Protein AF-A0A8J4XYE0-F1 (afdb_monomer)

Foldseek 3Di:
DVVCLVVLCVVDDPPSVPDDPVNVVVVCVVVVDDDDPVVVVVVVVVVVVPPPDDDDDPPPPDDDDDLVNLVVVVVVLVVVLVVLCVPPPDNVVSVVVNVVSVVVCVVSVVVSVVNVVVPPDDPPVVPDDDDPDDDDDDDDDDDDDDDDDDDDDDDDDDDDDDDDDDDDDDDDDDDDDDDDDPDDDDDD

pLDDT: mean 75.0, std 22.57, range [34.31, 98.5]

Secondary structure (DSSP, 8-state):
-HHHHHHHHHH-STTTTT--HHHHHHHHHHS-SPPPHHHHHHHHHHHHHTTSS-S-----------HHHHHHHHHHHHHHHHHHHHH-S-HHHHHHHHHHHHHHTHHHHHHHHHHHHHHSPPPGGGGPPPP---PPPPPP-------------------------------PPP-PPP----------

Sequence (188 aa):
MKDIVDLAHTVGGEGFSDMTEEDVAELIDSHGAEPSVEEIIQMNEDDQAGDDADEDDDTETRPVFTIMKLRNLLREADNLTELFTDQDPIQERSIKFKRVVDEGLIPYKETLRSMEASACQKPITAFFKPSPASTPAKKHSTPATPPVTTPARQPVTPATPDNTTSSMSSVSPIPLCGFDDPDDTDSE

Radius of gyration: 38.46 Å; Cα contacts (8 Å, |Δi|>4): 42; chains: 1; bounding box: 63×68×120 Å

Organism: Chionoecetes opilio (NCBI:txid41210)

Nearest PDB structures (foldseek):
  7pan-assembly1_N  TM=5.138E-01  e=7.557E+00  Mycoplasmoides pneumoniae M129

Structure (mmCIF, N/CA/C/O backbone):
data_AF-A0A8J4XYE0-F1
#
_entry.id   AF-A0A8J4XYE0-F1
#
loop_
_atom_site.group_PDB
_atom_site.id
_atom_site.type_symbol
_atom_site.label_atom_id
_atom_site.label_alt_id
_atom_site.label_comp_id
_atom_site.label_asym_id
_atom_site.label_entity_id
_atom_site.label_seq_id
_atom_site.pdbx_PDB_ins_code
_atom_site.Cartn_x
_atom_site.Cartn_y
_atom_site.Cartn_z
_atom_site.occupancy
_atom_site.B_iso_or_equiv
_atom_site.auth_seq_id
_atom_site.auth_comp_id
_atom_site.auth_asym_id
_atom_site.auth_atom_id
_atom_site.pdbx_PDB_model_num
ATOM 1 N N . MET A 1 1 ? 27.105 -20.377 -29.243 1.00 85.31 1 MET A N 1
ATOM 2 C CA . MET A 1 1 ? 27.637 -19.054 -29.639 1.00 85.31 1 MET A CA 1
ATOM 3 C C . MET A 1 1 ? 27.102 -18.649 -31.000 1.00 85.31 1 MET A C 1
ATOM 5 O O . MET A 1 1 ? 26.548 -17.567 -31.088 1.00 85.31 1 MET A O 1
ATOM 9 N N . LYS A 1 2 ? 27.122 -19.542 -32.000 1.00 87.25 2 LYS A N 1
ATOM 10 C CA . LYS A 1 2 ? 26.476 -19.321 -33.303 1.00 87.25 2 LYS A CA 1
ATOM 11 C C . LYS A 1 2 ? 25.039 -18.775 -33.249 1.00 87.25 2 LYS A C 1
ATOM 13 O O . LYS A 1 2 ? 24.772 -17.772 -33.884 1.00 87.25 2 LYS A O 1
ATOM 18 N N . ASP A 1 3 ? 24.167 -19.337 -32.408 1.00 94.12 3 ASP A N 1
ATOM 19 C CA . ASP A 1 3 ? 22.784 -18.841 -32.266 1.00 94.12 3 ASP A CA 1
ATOM 20 C C . ASP A 1 3 ? 22.697 -17.381 -31.766 1.00 94.12 3 ASP A C 1
ATOM 22 O O . ASP A 1 3 ? 21.764 -16.662 -32.109 1.00 94.12 3 ASP A O 1
ATOM 26 N N . ILE A 1 4 ? 23.671 -16.935 -30.961 1.00 93.38 4 ILE A N 1
ATOM 27 C CA . ILE A 1 4 ? 23.752 -15.558 -30.440 1.00 93.38 4 ILE A CA 1
ATOM 28 C C . ILE A 1 4 ? 24.194 -14.611 -31.558 1.00 93.38 4 ILE A C 1
ATOM 30 O O . ILE A 1 4 ? 23.608 -13.547 -31.730 1.00 93.38 4 ILE A O 1
ATOM 34 N N . VAL A 1 5 ? 25.191 -15.025 -32.343 1.00 94.38 5 VAL A N 1
ATOM 35 C CA . VAL A 1 5 ? 25.689 -14.267 -33.499 1.00 94.38 5 VAL A CA 1
ATOM 36 C C . VAL A 1 5 ? 24.618 -14.168 -34.586 1.00 94.38 5 VAL A C 1
ATOM 38 O O . VAL A 1 5 ? 24.348 -13.082 -35.085 1.00 94.38 5 VAL A O 1
ATOM 41 N N . ASP A 1 6 ? 23.932 -15.269 -34.889 1.00 94.69 6 ASP A N 1
ATOM 42 C CA . ASP A 1 6 ? 22.847 -15.294 -35.872 1.00 94.69 6 ASP A CA 1
ATOM 43 C C . ASP A 1 6 ? 21.681 -14.384 -35.434 1.00 94.69 6 ASP A C 1
ATOM 45 O O . ASP A 1 6 ? 21.068 -13.698 -36.260 1.00 94.69 6 ASP A O 1
ATOM 49 N N . LEU A 1 7 ? 21.395 -14.319 -34.128 1.00 95.31 7 LEU A N 1
ATOM 50 C CA . LEU A 1 7 ? 20.416 -13.387 -33.574 1.00 95.31 7 LEU A CA 1
ATOM 51 C C . LEU A 1 7 ? 20.881 -11.928 -33.701 1.00 95.31 7 LEU A C 1
ATOM 53 O O . LEU A 1 7 ? 20.104 -11.095 -34.163 1.00 95.31 7 LEU A O 1
ATOM 57 N N . ALA A 1 8 ? 22.133 -11.624 -33.347 1.00 93.56 8 ALA A N 1
ATOM 58 C CA . ALA A 1 8 ? 22.720 -10.289 -33.493 1.00 93.56 8 ALA A CA 1
ATOM 59 C C . ALA A 1 8 ? 22.669 -9.806 -34.952 1.00 93.56 8 ALA A C 1
ATOM 61 O O . ALA A 1 8 ? 22.227 -8.692 -35.232 1.00 93.56 8 ALA A O 1
ATOM 62 N N . HIS A 1 9 ? 23.008 -10.683 -35.898 1.00 95.38 9 HIS A N 1
ATOM 63 C CA . HIS A 1 9 ? 22.950 -10.395 -37.334 1.00 95.38 9 HIS A CA 1
ATOM 64 C C . HIS A 1 9 ? 21.515 -10.183 -37.825 1.00 95.38 9 HIS A C 1
ATOM 66 O O . HIS A 1 9 ? 21.283 -9.377 -38.723 1.00 95.38 9 HIS A O 1
ATOM 72 N N . THR A 1 10 ? 20.545 -10.883 -37.229 1.00 95.00 10 THR A N 1
ATOM 73 C CA . THR A 1 10 ? 19.118 -10.724 -37.547 1.00 95.00 10 THR A CA 1
ATOM 74 C C . THR A 1 10 ? 18.564 -9.388 -37.054 1.00 95.00 10 THR A C 1
ATOM 76 O O . THR A 1 10 ? 17.762 -8.769 -37.752 1.00 95.00 10 THR A O 1
ATOM 79 N N . VAL A 1 11 ? 18.974 -8.942 -35.862 1.00 93.69 11 VAL A N 1
ATOM 80 C CA . VAL A 1 11 ? 18.616 -7.616 -35.328 1.00 93.69 11 VAL A CA 1
ATOM 81 C C . VAL A 1 11 ? 19.261 -6.514 -36.175 1.00 93.69 11 VAL A C 1
ATOM 83 O O . VAL A 1 11 ? 18.600 -5.528 -36.503 1.00 93.69 11 VAL A O 1
ATOM 86 N N . GLY A 1 12 ? 20.509 -6.727 -36.603 1.00 90.12 12 GLY A N 1
ATOM 87 C CA . GLY A 1 12 ? 21.262 -5.801 -37.444 1.00 90.12 12 GLY A CA 1
ATOM 88 C C . GLY A 1 12 ? 21.694 -4.527 -36.708 1.00 90.12 12 GLY A C 1
ATOM 89 O O . GLY A 1 12 ? 21.415 -4.335 -35.528 1.00 90.12 12 GLY A O 1
ATOM 90 N N . GLY A 1 13 ? 22.401 -3.647 -37.420 1.00 91.50 13 GLY A N 1
ATOM 91 C CA . GLY A 1 13 ? 23.007 -2.430 -36.861 1.00 91.50 13 GLY A CA 1
ATOM 92 C C . GLY A 1 13 ? 24.536 -2.493 -36.826 1.00 91.50 13 GLY A C 1
ATOM 93 O O . GLY A 1 13 ? 25.128 -3.564 -36.996 1.00 91.50 13 GLY A O 1
ATOM 94 N N . GLU A 1 14 ? 25.173 -1.333 -36.667 1.00 89.56 14 GLU A N 1
ATOM 95 C CA . GLU A 1 14 ? 26.630 -1.213 -36.518 1.00 89.56 14 GLU A CA 1
ATOM 96 C C . GLU A 1 14 ? 27.070 -1.865 -35.197 1.00 89.56 14 GLU A C 1
ATOM 98 O O . GLU A 1 14 ? 26.437 -1.645 -34.166 1.00 89.56 14 GLU A O 1
ATOM 103 N N . GLY A 1 15 ? 28.092 -2.724 -35.234 1.00 87.81 15 GLY A N 1
ATOM 104 C CA . GLY A 1 15 ? 28.570 -3.510 -34.090 1.00 87.81 15 GLY A CA 1
ATOM 105 C C . GLY A 1 15 ? 27.859 -4.856 -33.903 1.00 87.81 15 GLY A C 1
ATOM 106 O O . GLY A 1 15 ? 28.437 -5.779 -33.335 1.00 87.81 15 GLY A O 1
ATOM 107 N N . PHE A 1 16 ? 26.625 -5.007 -34.398 1.00 93.56 16 PHE A N 1
ATOM 108 C CA . PHE A 1 16 ? 25.900 -6.283 -34.361 1.00 93.56 16 PHE A CA 1
ATOM 109 C C . PHE A 1 16 ? 26.047 -7.078 -35.656 1.00 93.56 16 PHE A C 1
ATOM 111 O O . PHE A 1 16 ? 26.142 -8.296 -35.598 1.00 93.56 16 PHE A O 1
ATOM 118 N N . SER A 1 17 ? 26.080 -6.420 -36.82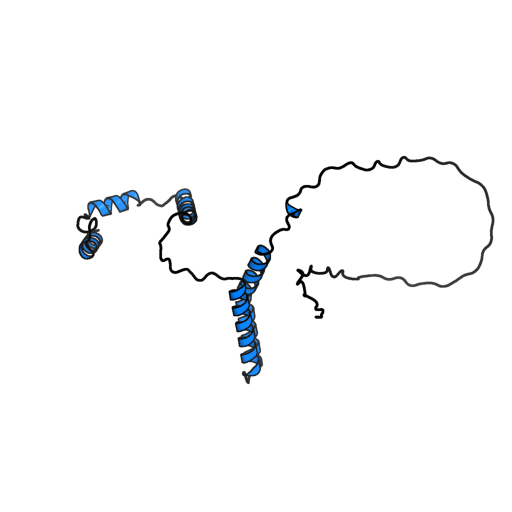1 1.00 93.12 17 SER A N 1
ATOM 119 C CA . SER A 1 17 ? 26.135 -7.095 -38.135 1.00 93.12 17 SER A CA 1
ATOM 120 C C . SER A 1 17 ? 27.509 -7.701 -38.452 1.00 93.12 17 SER A C 1
ATOM 122 O O . SER A 1 17 ? 27.632 -8.585 -39.296 1.00 93.12 17 SER A O 1
ATOM 124 N N . ASP A 1 18 ? 28.543 -7.185 -37.804 1.00 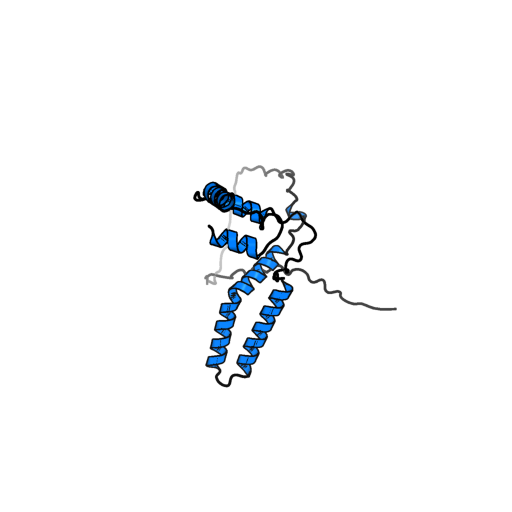93.31 18 ASP A N 1
ATOM 125 C CA . ASP A 1 18 ? 29.951 -7.555 -37.916 1.00 93.31 18 ASP A CA 1
ATOM 126 C C . ASP A 1 18 ? 30.431 -8.432 -36.751 1.00 93.31 18 ASP A C 1
ATOM 128 O O . ASP A 1 18 ? 31.559 -8.919 -36.787 1.00 93.31 18 ASP A O 1
ATOM 132 N N . MET A 1 19 ? 29.562 -8.694 -35.768 1.00 93.62 19 MET A N 1
ATOM 133 C CA . MET A 1 19 ? 29.878 -9.503 -34.593 1.00 93.62 19 MET A CA 1
ATOM 134 C C . MET A 1 19 ? 30.242 -10.939 -34.984 1.00 93.62 19 MET A C 1
ATOM 136 O O . MET A 1 19 ? 29.537 -11.581 -35.770 1.00 93.62 19 MET A O 1
ATOM 140 N N . THR A 1 20 ? 31.317 -11.470 -34.412 1.00 94.69 20 THR A N 1
ATOM 141 C CA . THR A 1 20 ? 31.805 -12.828 -34.661 1.00 94.69 20 THR A CA 1
ATOM 142 C C . THR A 1 20 ? 31.664 -13.724 -33.432 1.00 94.69 20 THR A C 1
ATOM 144 O O . THR A 1 20 ? 31.447 -13.276 -32.307 1.00 94.69 20 THR A O 1
ATOM 147 N N . GLU A 1 21 ? 31.781 -15.040 -33.638 1.00 93.75 21 GLU A N 1
ATOM 148 C CA . GLU A 1 21 ? 31.754 -16.006 -32.532 1.00 93.75 21 GLU A CA 1
ATOM 149 C C . GLU A 1 21 ? 32.961 -15.846 -31.588 1.00 93.75 21 GLU A C 1
ATOM 151 O O . GLU A 1 21 ? 32.860 -16.223 -30.422 1.00 93.75 21 GLU A O 1
ATOM 156 N N . GLU A 1 22 ? 34.072 -15.283 -32.077 1.00 93.31 22 GLU A N 1
ATOM 157 C CA . GLU A 1 22 ? 35.275 -14.997 -31.285 1.00 93.31 22 GLU A CA 1
ATOM 158 C C . GLU A 1 22 ? 35.034 -13.835 -30.315 1.00 93.31 22 GLU A C 1
ATOM 160 O O . GLU A 1 22 ? 35.358 -13.966 -29.139 1.00 93.31 22 GLU A O 1
ATOM 165 N N . ASP A 1 23 ? 34.345 -12.778 -30.757 1.00 92.44 23 ASP A N 1
ATOM 166 C CA . ASP A 1 23 ? 33.989 -11.634 -29.902 1.00 92.44 23 ASP A CA 1
ATOM 167 C C . ASP A 1 23 ? 33.095 -12.064 -28.725 1.00 92.44 23 ASP A C 1
ATOM 169 O O . ASP A 1 23 ? 33.276 -11.647 -27.581 1.00 92.44 23 ASP A O 1
ATOM 173 N N . VAL A 1 24 ? 32.131 -12.956 -28.991 1.00 91.94 24 VAL A N 1
ATOM 174 C CA . VAL A 1 24 ? 31.255 -13.522 -27.952 1.00 91.94 24 VAL A CA 1
ATOM 175 C C . VAL A 1 24 ? 32.050 -14.405 -26.986 1.00 91.94 24 VAL A C 1
ATOM 177 O O . VAL A 1 24 ? 31.787 -14.387 -25.784 1.00 91.94 24 VAL A O 1
ATOM 180 N N . ALA A 1 25 ? 33.009 -15.182 -27.494 1.00 91.06 25 ALA A N 1
ATOM 181 C CA . ALA A 1 25 ? 33.851 -16.041 -26.668 1.00 91.06 25 ALA A CA 1
ATOM 182 C C . ALA A 1 25 ? 34.771 -15.220 -25.752 1.00 91.06 25 ALA A C 1
ATOM 184 O O . ALA A 1 25 ? 34.837 -15.500 -24.559 1.00 91.06 25 ALA A O 1
ATOM 185 N N . GLU A 1 26 ? 35.412 -14.173 -26.276 1.00 91.00 26 GLU A N 1
ATOM 186 C CA . GLU A 1 26 ? 36.261 -13.264 -25.498 1.00 91.00 26 GLU A CA 1
ATOM 187 C C . GLU A 1 26 ? 35.469 -12.564 -24.382 1.00 91.00 26 GLU A C 1
ATOM 189 O O . GLU A 1 26 ? 35.935 -12.443 -23.244 1.00 91.00 26 GLU A O 1
ATOM 194 N N . LEU A 1 27 ? 34.232 -12.151 -24.670 1.00 89.88 27 LEU A N 1
ATOM 195 C CA . LEU A 1 27 ? 33.370 -11.516 -23.677 1.00 89.88 27 LEU A CA 1
ATOM 196 C C . LEU A 1 27 ? 32.979 -12.477 -22.543 1.00 89.88 27 LEU A C 1
ATOM 198 O O . LEU A 1 27 ? 32.987 -12.095 -21.372 1.00 89.88 27 LEU A O 1
ATOM 202 N N . ILE A 1 28 ? 32.664 -13.730 -22.878 1.00 89.19 28 ILE A N 1
ATOM 203 C CA . ILE A 1 28 ? 32.335 -14.755 -21.881 1.00 89.19 28 ILE A CA 1
ATOM 204 C C . ILE A 1 28 ? 33.572 -15.124 -21.062 1.00 89.19 28 ILE A C 1
ATOM 206 O O . ILE A 1 28 ? 33.463 -15.259 -19.850 1.00 89.19 28 ILE A O 1
ATOM 210 N N . ASP A 1 29 ? 34.742 -15.255 -21.683 1.00 88.56 29 ASP A N 1
ATOM 211 C CA . ASP A 1 29 ? 35.968 -15.630 -20.975 1.00 88.56 29 ASP A CA 1
ATOM 212 C C . ASP A 1 29 ? 36.481 -14.504 -20.066 1.00 88.56 29 ASP A C 1
ATOM 214 O O . ASP A 1 29 ? 36.981 -14.775 -18.973 1.00 88.56 29 ASP A O 1
ATOM 218 N N . SER A 1 30 ? 36.310 -13.239 -20.463 1.0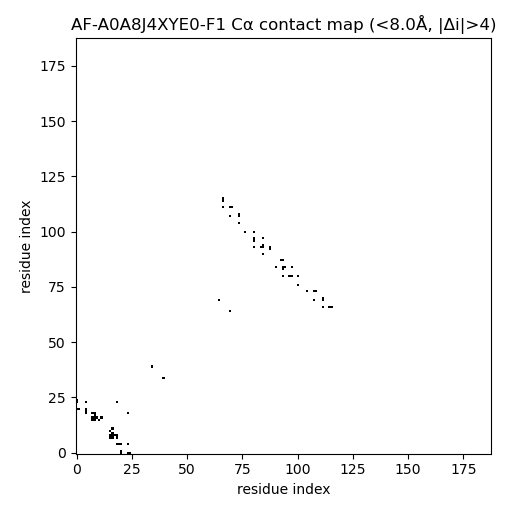0 84.56 30 SER A N 1
ATOM 219 C CA . SER A 1 30 ? 36.679 -12.086 -19.627 1.00 84.56 30 SER A CA 1
ATOM 220 C C . SER A 1 30 ? 35.818 -11.950 -18.366 1.00 84.56 30 SER A C 1
ATOM 222 O O . SER A 1 30 ? 36.325 -11.492 -17.345 1.00 84.56 30 SER A O 1
ATOM 224 N N . HIS A 1 31 ? 34.556 -12.392 -18.407 1.00 83.50 31 HIS A N 1
ATOM 225 C CA . HIS A 1 31 ? 33.595 -12.272 -17.298 1.00 83.50 31 HIS A CA 1
ATOM 226 C C . HIS A 1 31 ? 33.100 -13.628 -16.766 1.00 83.50 31 HIS A C 1
ATOM 228 O O . HIS A 1 31 ? 32.123 -13.697 -16.025 1.00 83.50 31 HIS A O 1
ATOM 234 N N . GLY A 1 32 ? 33.755 -14.725 -17.146 1.00 76.56 32 GLY A N 1
ATOM 235 C CA . GLY A 1 32 ? 33.349 -16.087 -16.791 1.00 76.56 32 GLY A CA 1
ATOM 236 C C . GLY A 1 32 ? 33.773 -16.518 -15.386 1.00 76.56 32 GLY A C 1
ATOM 237 O O . GLY A 1 32 ? 33.413 -17.610 -14.942 1.00 76.56 32 GLY A O 1
ATOM 238 N N . ALA A 1 33 ? 34.556 -15.688 -14.692 1.00 82.38 33 ALA A N 1
ATOM 239 C CA . ALA A 1 33 ? 34.913 -15.895 -13.296 1.00 82.38 33 ALA A CA 1
ATOM 240 C C . ALA A 1 33 ? 33.733 -15.544 -12.375 1.00 82.38 33 ALA A C 1
ATOM 242 O O . ALA A 1 33 ? 32.972 -14.618 -12.644 1.00 82.38 33 ALA A O 1
ATOM 243 N N . GLU A 1 34 ? 33.589 -16.282 -11.272 1.00 80.25 34 GLU A N 1
ATOM 244 C CA . GLU A 1 34 ? 32.621 -15.927 -10.231 1.00 80.25 34 GLU A CA 1
ATOM 245 C C . GLU A 1 34 ? 33.025 -14.573 -9.622 1.00 80.25 34 GLU A C 1
ATOM 247 O O . GLU A 1 34 ? 34.186 -14.435 -9.216 1.00 80.25 34 GLU A O 1
ATOM 252 N N . PRO A 1 35 ? 32.116 -13.580 -9.573 1.00 82.44 35 PRO A N 1
ATOM 253 C CA . PRO A 1 35 ? 32.448 -12.272 -9.032 1.00 82.44 35 PRO A CA 1
ATOM 254 C C . PRO A 1 35 ? 32.824 -12.395 -7.555 1.00 82.44 35 PRO A C 1
ATOM 256 O O . PRO A 1 35 ? 32.214 -13.149 -6.789 1.00 82.44 35 PRO A O 1
ATOM 259 N N . SER A 1 36 ? 33.844 -11.645 -7.151 1.00 85.88 36 SER A N 1
ATOM 260 C CA . SER A 1 36 ? 34.259 -11.571 -5.750 1.00 85.88 36 SER A CA 1
ATOM 261 C C . SER A 1 36 ? 33.212 -10.852 -4.894 1.00 85.88 36 SER A C 1
ATOM 263 O O . SER A 1 36 ? 32.390 -10.081 -5.389 1.00 85.88 36 SER A O 1
ATOM 265 N N . VAL A 1 37 ? 33.239 -11.078 -3.577 1.00 86.38 37 VAL A N 1
ATOM 266 C CA . VAL A 1 37 ? 32.322 -10.401 -2.641 1.00 86.38 37 VAL A CA 1
ATOM 267 C C . VAL A 1 37 ? 32.501 -8.883 -2.713 1.00 86.38 37 VAL A C 1
ATOM 269 O O . VAL A 1 37 ? 31.526 -8.142 -2.633 1.00 86.38 37 VAL A O 1
ATOM 272 N N . GLU A 1 38 ? 33.733 -8.424 -2.906 1.00 85.56 38 GLU A N 1
ATOM 273 C CA . GLU A 1 38 ? 34.081 -7.019 -3.072 1.00 85.56 38 GLU A CA 1
ATOM 274 C C . GLU A 1 38 ? 33.503 -6.428 -4.367 1.00 85.56 38 GLU A C 1
ATOM 276 O O . GLU A 1 38 ? 32.925 -5.347 -4.317 1.00 85.56 38 GLU A O 1
ATOM 281 N N . GLU A 1 39 ? 33.568 -7.143 -5.495 1.00 83.81 39 GLU A N 1
ATOM 282 C CA . GLU A 1 39 ? 32.937 -6.716 -6.757 1.00 83.81 39 GLU A CA 1
ATOM 283 C C . GLU A 1 39 ? 31.411 -6.676 -6.650 1.00 83.81 39 GLU A C 1
ATOM 285 O O . GLU A 1 39 ? 30.788 -5.756 -7.166 1.00 83.81 39 GLU A O 1
ATOM 290 N N . ILE A 1 40 ? 30.796 -7.621 -5.932 1.00 84.00 40 ILE A N 1
ATOM 291 C CA . ILE A 1 40 ? 29.345 -7.610 -5.685 1.00 84.00 40 ILE A CA 1
ATOM 292 C C . ILE A 1 40 ? 28.946 -6.383 -4.856 1.00 84.00 40 ILE A C 1
ATOM 294 O O . ILE A 1 40 ? 27.913 -5.766 -5.118 1.00 84.00 40 ILE A O 1
ATOM 298 N N . ILE A 1 41 ? 29.735 -6.028 -3.840 1.00 86.81 41 ILE A N 1
ATOM 299 C CA . ILE A 1 41 ? 29.497 -4.821 -3.040 1.00 86.81 41 ILE A CA 1
ATOM 300 C C . ILE A 1 41 ? 29.671 -3.578 -3.916 1.00 86.81 41 ILE A C 1
ATOM 302 O O . ILE A 1 41 ? 28.803 -2.713 -3.899 1.00 86.81 41 ILE A O 1
ATOM 306 N N . GLN A 1 42 ? 30.723 -3.534 -4.732 1.00 83.25 42 GLN A N 1
ATOM 307 C CA . GLN A 1 42 ? 30.998 -2.411 -5.620 1.00 83.25 42 GLN A CA 1
ATOM 308 C C . GLN A 1 42 ? 29.902 -2.216 -6.680 1.00 83.25 42 GLN A C 1
ATOM 310 O O . GLN A 1 42 ? 29.444 -1.097 -6.857 1.00 83.25 42 GLN A O 1
ATOM 315 N N . MET A 1 43 ? 29.397 -3.286 -7.304 1.00 79.00 43 MET A N 1
ATOM 316 C CA . MET A 1 43 ? 28.262 -3.206 -8.238 1.00 79.00 43 MET A CA 1
ATOM 317 C C . MET A 1 43 ? 27.013 -2.611 -7.570 1.00 79.00 43 MET A C 1
ATOM 319 O O . MET A 1 43 ? 26.338 -1.777 -8.161 1.00 79.00 43 MET A O 1
ATOM 323 N N . ASN A 1 44 ? 26.735 -2.982 -6.313 1.00 78.12 44 ASN A N 1
ATOM 324 C CA . ASN A 1 44 ? 25.620 -2.399 -5.557 1.00 78.12 44 ASN A CA 1
ATOM 325 C C . ASN A 1 44 ? 25.845 -0.920 -5.206 1.00 78.12 44 ASN A C 1
ATOM 327 O O . ASN A 1 44 ? 24.875 -0.176 -5.078 1.00 78.12 44 ASN A O 1
ATOM 331 N N . GLU A 1 45 ? 27.094 -0.508 -4.991 1.00 79.12 45 GLU A N 1
ATOM 332 C CA . GLU A 1 45 ? 27.452 0.885 -4.720 1.00 79.12 45 GLU A CA 1
ATOM 333 C C . GLU A 1 45 ? 27.383 1.738 -5.995 1.00 79.12 45 GLU A C 1
ATOM 335 O O . GLU A 1 45 ? 26.859 2.849 -5.940 1.00 79.12 45 GLU A O 1
ATOM 340 N N . ASP A 1 46 ? 27.820 1.209 -7.140 1.00 67.25 46 ASP A N 1
ATOM 341 C CA . ASP A 1 46 ? 27.753 1.872 -8.448 1.00 67.25 46 ASP A CA 1
ATOM 342 C C . ASP A 1 46 ? 26.293 2.037 -8.924 1.00 67.25 46 ASP A C 1
ATOM 344 O O . ASP A 1 46 ? 25.915 3.122 -9.372 1.00 67.25 46 ASP A O 1
ATOM 348 N N . ASP A 1 47 ? 25.434 1.030 -8.709 1.00 65.12 47 ASP A N 1
ATOM 349 C CA . ASP A 1 47 ? 23.977 1.125 -8.922 1.00 65.12 47 ASP A CA 1
ATOM 350 C C . ASP A 1 47 ? 23.317 2.195 -8.025 1.00 65.12 47 ASP A C 1
ATOM 352 O O . ASP A 1 47 ? 22.262 2.738 -8.356 1.00 65.12 47 ASP A O 1
ATOM 356 N N . GLN A 1 48 ? 23.923 2.505 -6.874 1.00 60.78 48 GLN A N 1
ATOM 357 C CA . GLN A 1 48 ? 23.462 3.546 -5.950 1.00 60.78 48 GLN A CA 1
ATOM 358 C C . GLN A 1 48 ? 24.059 4.928 -6.239 1.00 60.78 48 GLN A C 1
ATOM 360 O O . GLN A 1 48 ? 23.468 5.934 -5.847 1.00 60.78 48 GLN A O 1
ATOM 365 N N . ALA A 1 49 ? 25.226 4.986 -6.882 1.00 59.25 49 ALA A N 1
ATOM 366 C CA . ALA A 1 49 ? 25.957 6.216 -7.175 1.00 59.25 49 ALA A CA 1
ATOM 367 C C . ALA A 1 49 ? 25.577 6.847 -8.528 1.00 59.25 49 ALA A C 1
ATOM 369 O O . ALA A 1 49 ? 25.893 8.013 -8.758 1.00 59.25 49 ALA A O 1
ATOM 370 N N . GLY A 1 50 ? 24.877 6.116 -9.400 1.00 51.12 50 GLY A N 1
ATOM 371 C CA . GLY A 1 50 ? 24.411 6.578 -10.715 1.00 51.12 50 GLY A CA 1
ATOM 372 C C . GLY A 1 50 ? 23.199 7.527 -10.728 1.00 51.12 50 GLY A C 1
ATOM 373 O O . GLY A 1 50 ? 22.607 7.702 -11.785 1.00 51.12 50 GLY A O 1
ATOM 374 N N . ASP A 1 51 ? 22.811 8.138 -9.603 1.00 52.44 51 ASP A N 1
ATOM 375 C CA . ASP A 1 51 ? 21.654 9.060 -9.521 1.00 52.44 51 ASP A CA 1
ATOM 376 C C . ASP A 1 51 ? 22.010 10.541 -9.788 1.00 52.44 51 ASP A C 1
ATOM 378 O O . ASP A 1 51 ? 21.181 11.417 -9.565 1.00 52.44 51 ASP A O 1
ATOM 382 N N . ASP A 1 52 ? 23.233 10.868 -10.235 1.00 54.94 52 ASP A N 1
ATOM 383 C CA . ASP A 1 52 ? 23.668 12.281 -10.337 1.00 54.94 52 ASP A CA 1
ATOM 384 C C . ASP A 1 52 ? 24.286 12.701 -11.684 1.00 54.94 52 ASP A C 1
ATOM 386 O O . ASP A 1 52 ? 24.992 13.707 -11.765 1.00 54.94 52 ASP A O 1
ATOM 390 N N . ALA A 1 53 ? 24.014 11.972 -12.769 1.00 59.22 53 ALA A N 1
ATOM 391 C CA . ALA A 1 53 ? 24.283 12.468 -14.120 1.00 59.22 53 ALA A CA 1
ATOM 392 C C . ALA A 1 53 ? 23.458 11.714 -15.170 1.00 59.22 53 ALA A C 1
ATOM 394 O O . ALA A 1 53 ? 23.875 10.661 -15.631 1.00 59.22 53 ALA A O 1
ATOM 395 N N . ASP A 1 54 ? 22.291 12.248 -15.526 1.00 45.41 54 ASP A N 1
ATOM 396 C CA . ASP A 1 54 ? 21.988 12.672 -16.900 1.00 45.41 54 ASP A CA 1
ATOM 397 C C . ASP A 1 54 ? 20.549 13.215 -16.974 1.00 45.41 54 ASP A C 1
ATOM 399 O O . ASP A 1 54 ? 19.575 12.589 -16.556 1.00 45.41 54 ASP A O 1
ATOM 403 N N . GLU A 1 55 ? 20.430 14.446 -17.476 1.00 54.97 55 GLU A N 1
ATOM 404 C CA . GLU A 1 55 ? 19.166 14.996 -17.957 1.00 54.97 55 GLU A CA 1
ATOM 405 C C . GLU A 1 55 ? 18.740 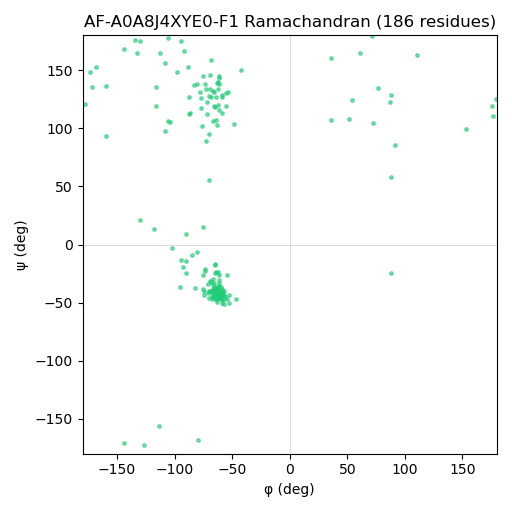14.198 -19.202 1.00 54.97 55 GLU A C 1
ATOM 407 O O . GLU A 1 55 ? 19.533 14.050 -20.130 1.00 54.97 55 GLU A O 1
ATOM 412 N N . ASP A 1 56 ? 17.471 13.779 -19.233 1.00 50.97 56 ASP A N 1
ATOM 413 C CA . ASP A 1 56 ? 16.778 13.103 -20.347 1.00 50.97 56 ASP A CA 1
ATOM 414 C C . ASP A 1 56 ? 16.886 11.564 -20.384 1.00 50.97 56 ASP A C 1
ATOM 416 O O . ASP A 1 56 ? 17.284 10.965 -21.380 1.00 50.97 56 ASP A O 1
ATOM 420 N N . ASP A 1 57 ? 16.436 10.905 -19.310 1.00 43.09 57 ASP A N 1
ATOM 421 C CA . ASP A 1 57 ? 15.832 9.576 -19.433 1.00 43.09 57 ASP A CA 1
ATOM 422 C C . ASP A 1 57 ? 14.369 9.665 -18.993 1.00 43.09 57 ASP A C 1
ATOM 424 O O . ASP A 1 57 ? 14.050 10.030 -17.854 1.00 43.09 57 ASP A O 1
ATOM 428 N N . ASP A 1 58 ? 13.476 9.343 -19.926 1.00 52.44 58 ASP A N 1
ATOM 429 C CA . ASP A 1 58 ? 12.033 9.172 -19.751 1.00 52.44 58 ASP A CA 1
ATOM 430 C C . ASP A 1 58 ? 11.802 7.882 -18.934 1.00 52.44 58 ASP A C 1
ATOM 432 O O . ASP A 1 58 ? 11.139 6.930 -19.350 1.00 52.44 58 ASP A O 1
ATOM 436 N N . THR A 1 59 ? 12.426 7.826 -17.753 1.00 52.56 59 THR A N 1
ATOM 437 C CA . THR A 1 59 ? 12.210 6.791 -16.758 1.00 52.56 59 THR A CA 1
ATOM 438 C C . THR A 1 59 ? 10.751 6.890 -16.360 1.00 52.56 59 THR A C 1
ATOM 440 O O . THR A 1 59 ? 10.299 7.898 -15.810 1.00 52.56 59 THR A O 1
ATOM 443 N N . GLU A 1 60 ? 9.978 5.842 -16.644 1.00 57.50 60 GLU A N 1
ATOM 444 C CA . GLU A 1 60 ? 8.657 5.673 -16.051 1.00 57.50 60 GLU A CA 1
ATOM 445 C C . GLU A 1 60 ? 8.802 5.894 -14.542 1.00 57.50 60 GLU A C 1
ATOM 447 O O . GLU A 1 60 ? 9.344 5.055 -13.816 1.00 57.50 60 GLU A O 1
ATOM 452 N N . THR A 1 61 ? 8.373 7.068 -14.074 1.00 65.50 61 THR A N 1
ATOM 453 C CA . THR A 1 61 ? 8.582 7.495 -12.696 1.00 65.50 61 THR A CA 1
ATOM 454 C C . THR A 1 61 ? 7.824 6.518 -11.821 1.00 65.50 61 THR A C 1
ATOM 456 O O . THR A 1 61 ? 6.591 6.554 -11.731 1.00 65.50 61 THR A O 1
ATOM 459 N N . ARG A 1 62 ? 8.556 5.591 -11.191 1.00 72.75 62 ARG A N 1
ATOM 460 C CA . ARG A 1 62 ? 7.948 4.604 -10.303 1.00 72.75 62 ARG A CA 1
ATOM 461 C C . ARG A 1 62 ? 7.116 5.361 -9.272 1.00 72.75 62 ARG A C 1
ATOM 463 O O . ARG A 1 62 ? 7.606 6.326 -8.680 1.00 72.75 62 ARG A O 1
ATOM 470 N N . PRO A 1 63 ? 5.853 4.971 -9.044 1.00 75.94 63 PRO A N 1
ATOM 471 C CA . PRO A 1 63 ? 4.982 5.727 -8.166 1.00 75.94 63 PRO A CA 1
ATOM 472 C C . PRO A 1 63 ? 5.533 5.707 -6.736 1.00 75.94 63 PRO A C 1
ATOM 474 O O . PRO A 1 63 ? 5.451 4.705 -6.032 1.00 75.94 63 PRO A O 1
ATOM 477 N N . VAL A 1 64 ? 6.068 6.847 -6.298 1.00 87.25 64 VAL A N 1
ATOM 478 C CA . VAL A 1 64 ? 6.565 7.037 -4.931 1.00 87.25 64 VAL A CA 1
ATOM 479 C C . VAL A 1 64 ? 5.397 7.327 -3.983 1.00 87.25 64 VAL A C 1
ATOM 481 O O . VAL A 1 64 ? 4.475 8.101 -4.305 1.00 87.25 64 VAL A O 1
ATOM 484 N N . PHE A 1 65 ? 5.435 6.716 -2.795 1.00 90.69 65 PHE A N 1
ATOM 485 C CA . PHE A 1 65 ? 4.525 7.042 -1.700 1.00 90.69 65 PHE A CA 1
ATOM 486 C C . PHE A 1 65 ? 4.824 8.440 -1.157 1.00 90.69 65 PHE A C 1
ATOM 488 O O . PHE A 1 65 ? 5.940 8.746 -0.755 1.00 90.69 65 PHE A O 1
ATOM 495 N N . THR A 1 66 ? 3.794 9.282 -1.091 1.00 95.19 66 THR A N 1
ATOM 496 C CA . THR A 1 66 ? 3.833 10.541 -0.339 1.00 95.19 66 THR A CA 1
ATOM 497 C C . THR A 1 66 ? 2.968 10.404 0.907 1.00 95.19 66 THR A C 1
ATOM 499 O O . THR A 1 66 ? 2.017 9.619 0.920 1.00 95.19 66 THR A O 1
ATOM 502 N N . ILE A 1 67 ? 3.244 11.206 1.939 1.00 95.44 67 ILE A N 1
ATOM 503 C CA . ILE A 1 67 ? 2.438 11.235 3.172 1.00 95.44 67 ILE A CA 1
ATOM 504 C C . ILE A 1 67 ? 0.948 11.439 2.837 1.00 95.44 67 ILE A C 1
ATOM 506 O O . ILE A 1 67 ? 0.085 10.748 3.373 1.00 95.44 67 ILE A O 1
ATOM 510 N N . MET A 1 68 ? 0.635 12.346 1.904 1.00 96.12 68 MET A N 1
ATOM 511 C CA . MET A 1 68 ? -0.744 12.600 1.472 1.00 96.12 68 MET A CA 1
ATOM 512 C C . MET A 1 68 ? -1.375 11.390 0.772 1.00 96.12 68 MET A C 1
ATOM 514 O O . MET A 1 68 ? -2.504 11.030 1.101 1.00 96.12 68 MET A O 1
ATOM 518 N N . LYS A 1 69 ? -0.653 10.734 -0.151 1.00 96.12 69 LYS A N 1
ATOM 519 C CA . LYS A 1 69 ? -1.140 9.516 -0.821 1.00 96.12 69 LYS A CA 1
ATOM 520 C C . LYS A 1 69 ? -1.440 8.418 0.198 1.00 96.12 69 LYS A C 1
ATOM 522 O O . LYS A 1 69 ? -2.493 7.798 0.133 1.00 96.12 69 LYS A O 1
ATOM 527 N N . LEU A 1 70 ? -0.550 8.220 1.166 1.00 96.75 70 LEU A N 1
ATOM 528 C CA . LEU A 1 70 ? -0.683 7.164 2.162 1.00 96.75 70 LEU A CA 1
ATOM 529 C C . LEU A 1 70 ? -1.849 7.424 3.129 1.00 96.75 70 LEU A C 1
ATOM 531 O O . LEU A 1 70 ? -2.622 6.513 3.411 1.00 96.75 70 LEU A O 1
ATOM 535 N N . ARG A 1 71 ? -2.058 8.679 3.554 1.00 97.88 71 ARG A N 1
ATOM 536 C CA . ARG A 1 71 ? -3.252 9.075 4.325 1.00 97.88 71 ARG A CA 1
ATOM 537 C C . ARG A 1 71 ? -4.547 8.850 3.547 1.00 97.88 71 ARG A C 1
ATOM 539 O O . ARG A 1 71 ? -5.514 8.353 4.117 1.00 97.88 71 ARG A O 1
ATOM 546 N N . ASN A 1 72 ? -4.567 9.194 2.259 1.00 97.81 72 ASN A N 1
ATOM 547 C CA . ASN A 1 72 ? -5.741 8.980 1.416 1.00 97.81 72 ASN A CA 1
ATOM 548 C C . ASN A 1 72 ? -6.066 7.488 1.267 1.00 97.81 72 ASN A C 1
ATOM 550 O O . ASN A 1 72 ? -7.216 7.114 1.465 1.00 97.81 72 ASN A O 1
ATOM 554 N N . LEU A 1 73 ? -5.061 6.647 1.004 1.00 97.62 73 LEU A N 1
ATOM 555 C CA . LEU A 1 73 ? -5.232 5.193 0.898 1.00 97.62 73 LEU A CA 1
ATOM 556 C C . LEU A 1 73 ? -5.757 4.574 2.200 1.00 97.62 73 LEU A C 1
ATOM 558 O O . LEU A 1 73 ? -6.670 3.754 2.165 1.00 97.62 73 LEU A O 1
ATOM 562 N N . LEU A 1 74 ? -5.219 4.987 3.353 1.00 98.19 74 LEU A N 1
ATOM 563 C CA . LEU A 1 74 ? -5.696 4.508 4.654 1.00 98.19 74 LEU A CA 1
ATOM 564 C C . LEU A 1 74 ? -7.154 4.918 4.906 1.00 98.19 74 LEU A C 1
ATOM 566 O O . LEU A 1 74 ? -7.954 4.083 5.313 1.00 98.19 74 LEU A O 1
ATOM 570 N N . ARG A 1 75 ? -7.522 6.162 4.576 1.00 98.44 75 ARG A N 1
ATOM 571 C CA . ARG A 1 75 ? -8.910 6.635 4.676 1.00 98.44 75 ARG A CA 1
ATOM 572 C C . ARG A 1 75 ? -9.856 5.859 3.756 1.00 98.44 75 ARG A C 1
ATOM 574 O O . ARG A 1 75 ? -10.976 5.551 4.146 1.00 98.44 75 ARG A O 1
ATOM 581 N N . GLU A 1 76 ? -9.439 5.558 2.529 1.00 98.50 76 GLU A N 1
ATOM 582 C CA . GLU A 1 76 ? -10.244 4.751 1.603 1.00 98.50 76 GLU A CA 1
ATOM 583 C C . GLU A 1 76 ? -10.460 3.331 2.125 1.00 98.50 76 GLU A C 1
ATOM 585 O O . GLU A 1 76 ? -11.561 2.795 2.004 1.00 98.50 76 GLU A O 1
ATOM 590 N N . ALA A 1 77 ? -9.442 2.741 2.750 1.00 98.12 77 ALA A N 1
ATOM 591 C CA . ALA A 1 77 ? -9.576 1.434 3.369 1.00 98.12 77 ALA A CA 1
ATOM 592 C C . ALA A 1 77 ? -10.528 1.461 4.577 1.00 98.12 77 ALA A C 1
ATOM 594 O O . ALA A 1 77 ? -11.358 0.560 4.706 1.00 98.12 77 ALA A O 1
ATOM 595 N N . ASP A 1 78 ? -10.485 2.510 5.405 1.00 98.19 78 ASP A N 1
ATOM 596 C CA . ASP A 1 78 ? -11.445 2.697 6.499 1.00 98.19 78 ASP A CA 1
ATOM 597 C C . ASP A 1 78 ? -12.881 2.764 5.955 1.00 98.19 78 ASP A C 1
ATOM 599 O O . ASP A 1 78 ? -13.727 1.963 6.364 1.00 98.19 78 ASP A O 1
ATOM 603 N N . ASN A 1 79 ? -13.126 3.611 4.947 1.00 98.25 79 ASN A N 1
ATOM 604 C CA . ASN A 1 79 ? -14.429 3.731 4.283 1.00 98.25 79 ASN A CA 1
ATOM 605 C C . ASN A 1 79 ? -14.908 2.391 3.695 1.00 98.25 79 ASN A C 1
ATOM 607 O O . ASN A 1 79 ? -16.088 2.053 3.776 1.00 98.25 79 ASN A O 1
ATOM 611 N N . LEU A 1 80 ? -13.999 1.612 3.098 1.00 97.88 80 LEU A N 1
ATOM 612 C CA . LEU A 1 80 ? -14.310 0.287 2.565 1.00 97.88 80 LEU A CA 1
ATOM 613 C C . LEU A 1 80 ? -14.749 -0.668 3.681 1.00 97.88 80 LEU A C 1
ATOM 615 O O . LEU A 1 80 ? -15.749 -1.370 3.534 1.00 97.88 80 LEU A O 1
ATOM 619 N N . THR A 1 81 ? -14.025 -0.711 4.801 1.00 98.00 81 THR A N 1
ATOM 620 C CA . THR A 1 81 ? -14.392 -1.593 5.920 1.00 98.00 81 THR A CA 1
ATOM 621 C C . THR A 1 81 ? -15.702 -1.183 6.587 1.00 98.00 81 THR A C 1
ATOM 623 O O . THR A 1 81 ? -16.470 -2.058 6.993 1.00 98.00 81 THR A O 1
ATOM 626 N N . GLU A 1 82 ? -15.994 0.115 6.661 1.00 98.06 82 GLU A N 1
ATOM 627 C CA . GLU A 1 82 ? -17.270 0.639 7.154 1.00 98.06 82 GLU A CA 1
ATOM 628 C C . GLU A 1 82 ? -18.420 0.234 6.226 1.00 98.06 82 GLU A C 1
ATOM 630 O O . GLU A 1 82 ? -19.392 -0.366 6.681 1.00 98.06 82 GLU A O 1
ATOM 635 N N . LEU A 1 83 ? -18.249 0.395 4.908 1.00 97.94 83 LEU A N 1
ATOM 636 C CA . LEU A 1 83 ? -19.245 -0.017 3.918 1.00 97.94 83 LEU A CA 1
ATOM 637 C C . LEU A 1 83 ? -19.605 -1.505 4.037 1.00 97.94 83 LEU A C 1
ATOM 639 O O . LEU A 1 83 ? -20.779 -1.870 4.000 1.00 97.94 83 LEU A O 1
ATOM 643 N N . PHE A 1 84 ? -18.612 -2.380 4.205 1.00 97.75 84 PHE A N 1
ATOM 644 C CA . PHE A 1 84 ? -18.867 -3.807 4.420 1.00 97.75 84 PHE A CA 1
ATOM 645 C C . PHE A 1 84 ? -19.501 -4.092 5.782 1.00 97.75 84 PHE A C 1
ATOM 647 O O . PHE A 1 84 ? -20.274 -5.036 5.903 1.00 97.75 84 PHE A O 1
ATOM 654 N N . THR A 1 85 ? -19.200 -3.298 6.806 1.00 96.69 85 THR A N 1
ATOM 655 C CA . THR A 1 85 ? -19.836 -3.444 8.120 1.00 96.69 85 THR A CA 1
ATOM 656 C C . THR A 1 85 ? -21.329 -3.122 8.052 1.00 96.69 85 THR A C 1
ATOM 658 O O . THR A 1 85 ? -22.119 -3.840 8.662 1.00 96.69 85 THR A O 1
ATOM 661 N N . ASP A 1 86 ? -21.711 -2.122 7.255 1.00 97.25 86 ASP A N 1
ATOM 662 C CA . ASP A 1 86 ? -23.097 -1.661 7.127 1.00 97.25 86 ASP A CA 1
ATOM 663 C C . ASP A 1 86 ? -23.941 -2.498 6.159 1.00 97.25 86 ASP A C 1
ATOM 665 O O . ASP A 1 86 ? -25.133 -2.707 6.387 1.00 97.25 86 ASP A O 1
ATOM 669 N N . GLN A 1 87 ? -23.347 -2.949 5.050 1.00 97.69 87 GLN A N 1
ATOM 670 C CA . GLN A 1 87 ? -24.079 -3.622 3.970 1.00 97.69 87 GLN A CA 1
ATOM 671 C C . GLN A 1 87 ? -24.107 -5.148 4.106 1.00 97.69 87 GLN A C 1
ATOM 673 O O . GLN A 1 87 ? -24.934 -5.806 3.471 1.00 97.69 87 GLN A O 1
ATOM 678 N N . ASP A 1 88 ? -23.202 -5.741 4.889 1.00 97.62 88 ASP A N 1
ATOM 679 C CA . ASP A 1 88 ? -23.147 -7.191 5.040 1.00 97.62 88 ASP A CA 1
ATOM 680 C C . ASP A 1 88 ? -24.259 -7.690 5.985 1.00 97.62 88 ASP A C 1
ATOM 682 O O . ASP A 1 88 ? -24.234 -7.383 7.179 1.00 97.62 88 ASP A O 1
ATOM 686 N N . PRO A 1 89 ? -25.207 -8.525 5.511 1.00 97.56 89 PRO A N 1
ATOM 687 C CA . PRO A 1 89 ? -26.240 -9.093 6.376 1.00 97.56 89 PRO A CA 1
ATOM 688 C C . PRO A 1 89 ? -25.680 -10.039 7.454 1.00 97.56 89 PRO A C 1
ATOM 690 O O . PRO A 1 89 ? -26.384 -10.368 8.408 1.00 97.56 89 PRO A O 1
ATOM 693 N N . ILE A 1 90 ? -24.438 -10.513 7.307 1.00 98.12 90 ILE A N 1
ATOM 694 C CA . ILE A 1 90 ? -23.751 -11.398 8.247 1.00 98.12 90 ILE A CA 1
ATOM 695 C C . ILE A 1 90 ? -22.655 -10.607 8.970 1.00 98.12 90 ILE A C 1
ATOM 697 O O . ILE A 1 90 ? -21.525 -10.494 8.498 1.00 98.12 90 ILE A O 1
ATOM 701 N N . GLN A 1 91 ? -22.962 -10.138 10.179 1.00 96.56 91 GLN A N 1
ATOM 702 C CA . GLN A 1 91 ? -22.052 -9.302 10.972 1.00 96.56 91 GLN A CA 1
ATOM 703 C C . GLN A 1 91 ? -20.700 -9.972 11.281 1.00 96.56 91 GLN A C 1
ATOM 705 O O . GLN A 1 91 ? -19.654 -9.331 11.255 1.00 96.56 91 GLN A O 1
ATOM 710 N N . GLU A 1 92 ? -20.685 -11.277 11.565 1.00 98.12 92 GLU A N 1
ATOM 711 C CA . GLU A 1 92 ? -19.434 -11.994 11.849 1.00 98.12 92 GLU A CA 1
ATOM 712 C C . GLU A 1 92 ? -18.473 -11.962 10.649 1.00 98.12 92 GLU A C 1
ATOM 714 O O . GLU A 1 92 ? -17.255 -11.836 10.814 1.00 98.12 92 GLU A O 1
ATOM 719 N N . ARG A 1 93 ? -19.022 -12.022 9.430 1.00 98.38 93 ARG A N 1
ATOM 720 C CA . ARG A 1 93 ? -18.245 -11.990 8.192 1.00 98.38 93 ARG A CA 1
ATOM 721 C C . ARG A 1 93 ? -17.632 -10.612 7.962 1.00 98.38 93 ARG A C 1
ATOM 723 O O . ARG A 1 93 ? -16.433 -10.549 7.685 1.00 98.38 93 ARG A O 1
ATOM 730 N N . SER A 1 94 ? -18.395 -9.533 8.134 1.00 98.31 94 SER A N 1
ATOM 731 C CA . SER A 1 94 ? -17.867 -8.171 7.985 1.00 98.31 94 SER A CA 1
ATOM 732 C C . SER A 1 94 ? -16.840 -7.818 9.059 1.00 98.31 94 SER A C 1
ATOM 734 O O . SER A 1 94 ? -15.798 -7.246 8.742 1.00 98.31 94 SER A O 1
ATOM 736 N N . ILE A 1 95 ? -17.042 -8.262 10.305 1.00 98.19 95 ILE A N 1
ATOM 737 C CA . ILE A 1 95 ? -16.039 -8.121 11.373 1.00 98.19 95 ILE A CA 1
ATOM 738 C C . ILE A 1 95 ? -14.742 -8.849 11.001 1.00 98.19 95 ILE A C 1
ATOM 740 O O . ILE A 1 95 ? -13.651 -8.309 11.194 1.00 98.19 95 ILE A O 1
ATOM 744 N N . LYS A 1 96 ? -14.835 -10.075 10.470 1.00 98.50 96 LYS A N 1
ATOM 745 C CA . LYS A 1 96 ? -13.654 -10.836 10.044 1.00 98.50 96 LYS A CA 1
ATOM 746 C C . LYS A 1 96 ? -12.929 -10.148 8.888 1.00 98.50 96 LYS A C 1
ATOM 748 O O . LYS A 1 96 ? -11.706 -10.057 8.927 1.00 98.50 96 LYS A O 1
ATOM 753 N N . PHE A 1 97 ? -13.667 -9.646 7.899 1.00 98.19 97 PHE A N 1
ATOM 754 C CA . PHE A 1 97 ? -13.110 -8.869 6.792 1.00 98.19 97 PHE A CA 1
ATOM 755 C C . PHE A 1 97 ? -12.354 -7.637 7.297 1.00 98.19 97 PHE A C 1
ATOM 757 O O . PHE A 1 97 ? -11.179 -7.477 6.973 1.00 98.19 97 PHE A O 1
ATOM 764 N N . LYS A 1 98 ? -12.987 -6.828 8.157 1.00 98.38 98 LYS A N 1
ATOM 765 C CA . LYS A 1 98 ? -12.367 -5.636 8.741 1.00 98.38 98 LYS A CA 1
ATOM 766 C C . LYS A 1 98 ? -11.042 -5.959 9.431 1.00 98.38 98 LYS A C 1
ATOM 768 O O . LYS A 1 98 ? -10.055 -5.289 9.166 1.00 98.38 98 LYS A O 1
ATOM 773 N N . ARG A 1 99 ? -10.992 -7.017 10.251 1.00 98.44 99 ARG A N 1
ATOM 774 C CA . ARG A 1 99 ? -9.752 -7.436 10.935 1.00 98.44 99 ARG A CA 1
ATOM 775 C C . ARG A 1 99 ? -8.632 -7.785 9.959 1.00 98.44 99 ARG A C 1
ATOM 777 O O . ARG A 1 99 ? -7.514 -7.332 10.150 1.00 98.44 99 ARG A O 1
ATOM 784 N N . VAL A 1 100 ? -8.937 -8.553 8.912 1.00 98.50 100 VAL A N 1
ATOM 785 C CA . VAL A 1 100 ? -7.941 -8.941 7.899 1.00 98.50 100 VAL A CA 1
ATOM 786 C C . VAL A 1 100 ? -7.405 -7.714 7.160 1.00 98.50 100 VAL A C 1
ATOM 788 O O . VAL A 1 100 ? -6.201 -7.617 6.931 1.00 98.50 100 VAL A O 1
ATOM 791 N N . VAL A 1 101 ? -8.277 -6.763 6.814 1.00 98.38 101 VAL A N 1
ATOM 792 C CA . VAL A 1 101 ? -7.857 -5.493 6.206 1.00 98.38 101 VAL A CA 1
ATOM 793 C C . VAL A 1 101 ? -6.986 -4.701 7.181 1.00 98.38 101 VAL A C 1
ATOM 795 O O . VAL A 1 101 ? -5.889 -4.294 6.816 1.00 98.38 101 VAL A O 1
ATOM 798 N N . ASP A 1 102 ? -7.422 -4.538 8.430 1.00 98.19 102 ASP A N 1
ATOM 799 C CA . ASP A 1 102 ? -6.679 -3.808 9.459 1.00 98.19 102 ASP A CA 1
ATOM 800 C C . ASP A 1 102 ? -5.277 -4.384 9.700 1.00 98.19 102 ASP A C 1
ATOM 802 O O . ASP A 1 102 ? -4.321 -3.615 9.820 1.00 98.19 102 ASP A O 1
ATOM 806 N N . GLU A 1 103 ? -5.149 -5.714 9.729 1.00 98.44 103 GLU A N 1
ATOM 807 C CA . GLU A 1 103 ? -3.873 -6.431 9.827 1.00 98.44 103 GLU A CA 1
ATOM 808 C C . GLU A 1 103 ? -2.993 -6.185 8.594 1.00 98.44 103 GLU A C 1
ATOM 810 O O . GLU A 1 103 ? -1.815 -5.851 8.729 1.00 98.44 103 GLU A O 1
ATOM 815 N N . GLY A 1 104 ? -3.567 -6.266 7.389 1.00 98.19 104 GLY A N 1
ATOM 816 C CA . GLY A 1 104 ? -2.861 -5.974 6.138 1.00 98.19 104 GLY A CA 1
ATOM 817 C C . GLY A 1 104 ? -2.397 -4.517 6.012 1.00 98.19 104 GLY A C 1
ATOM 818 O O . GLY A 1 104 ? -1.427 -4.238 5.309 1.00 98.19 104 GLY A O 1
ATOM 819 N N . LEU A 1 105 ? -3.043 -3.584 6.720 1.00 98.38 105 LEU A N 1
ATOM 820 C CA . LEU A 1 105 ? -2.686 -2.164 6.723 1.00 98.38 105 LEU A CA 1
ATOM 821 C C . LEU A 1 105 ? -1.583 -1.792 7.723 1.00 98.38 105 LEU A C 1
ATOM 823 O O . LEU A 1 105 ? -1.093 -0.661 7.673 1.00 98.38 105 LEU A O 1
ATOM 827 N N . ILE A 1 106 ? -1.169 -2.699 8.616 1.00 98.44 106 ILE A N 1
ATOM 828 C CA . ILE A 1 106 ? -0.127 -2.425 9.624 1.00 98.44 106 ILE A CA 1
ATOM 829 C C . ILE A 1 106 ? 1.167 -1.871 8.990 1.00 98.44 106 ILE A C 1
ATOM 831 O O . ILE A 1 106 ? 1.593 -0.793 9.416 1.00 98.44 106 ILE A O 1
ATOM 835 N N . PRO A 1 107 ? 1.750 -2.485 7.936 1.00 98.25 107 PRO A N 1
ATOM 836 C CA . PRO A 1 107 ? 2.996 -1.991 7.340 1.00 98.25 107 PRO A CA 1
ATOM 837 C C . PRO A 1 107 ? 2.868 -0.574 6.762 1.00 98.25 107 PRO A C 1
ATOM 839 O O . PRO A 1 107 ? 3.800 0.230 6.813 1.00 98.25 107 PRO A O 1
ATOM 842 N N . TYR A 1 108 ? 1.691 -0.224 6.243 1.00 98.12 108 TYR A N 1
ATOM 843 C CA . TYR A 1 108 ? 1.427 1.101 5.683 1.00 98.12 108 TYR A CA 1
ATOM 844 C C . TYR A 1 108 ? 1.249 2.156 6.779 1.00 98.12 108 TYR A C 1
ATOM 846 O O . TYR A 1 108 ? 1.748 3.273 6.648 1.00 98.12 108 TYR A O 1
ATOM 854 N N . LYS A 1 109 ? 0.598 1.800 7.894 1.00 98.06 109 LYS A N 1
ATOM 855 C CA . LYS A 1 109 ? 0.484 2.667 9.079 1.00 98.06 109 LYS A CA 1
ATOM 856 C C . LYS A 1 109 ? 1.866 2.958 9.686 1.00 98.06 109 LYS A C 1
ATOM 858 O O . LYS A 1 109 ? 2.135 4.088 10.093 1.00 98.06 109 LYS A O 1
ATOM 863 N N . GLU A 1 110 ? 2.757 1.968 9.716 1.00 97.88 110 GLU A N 1
ATOM 864 C CA . GLU A 1 110 ? 4.148 2.135 10.162 1.00 97.88 110 GLU A CA 1
ATOM 865 C C . GLU A 1 110 ? 4.961 3.011 9.207 1.00 97.88 110 GLU A C 1
ATOM 867 O O . GLU A 1 110 ? 5.646 3.932 9.655 1.00 97.88 110 GLU A O 1
ATOM 872 N N . THR A 1 111 ? 4.824 2.778 7.900 1.00 96.94 111 THR A N 1
ATOM 873 C CA . THR A 1 111 ? 5.453 3.604 6.861 1.00 96.94 111 THR A CA 1
ATOM 874 C C . THR A 1 111 ? 5.038 5.068 7.004 1.00 96.94 111 THR A C 1
ATOM 876 O O . THR A 1 111 ? 5.895 5.948 7.048 1.00 96.94 111 THR A O 1
ATOM 879 N N . LEU A 1 112 ? 3.738 5.340 7.178 1.00 96.69 112 LEU A N 1
ATOM 880 C CA . LEU A 1 112 ? 3.229 6.697 7.386 1.00 96.69 112 LEU A CA 1
ATOM 881 C C . LEU A 1 112 ? 3.861 7.349 8.617 1.00 96.69 112 LEU A C 1
ATOM 883 O O . LEU A 1 112 ? 4.368 8.46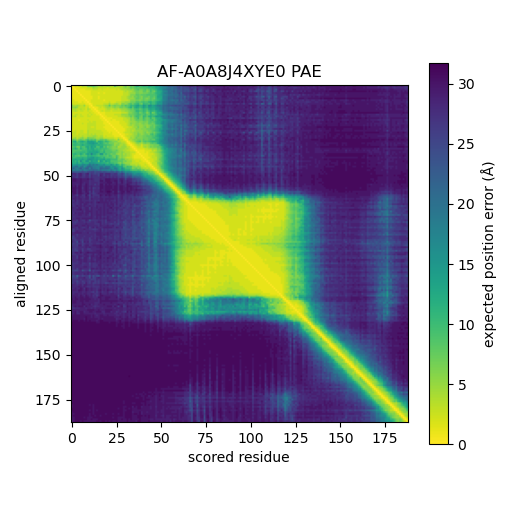5 8.526 1.00 96.69 112 LEU A O 1
ATOM 887 N N . ARG A 1 113 ? 3.889 6.632 9.746 1.00 96.56 113 ARG A N 1
ATOM 888 C CA . ARG A 1 113 ? 4.499 7.120 10.989 1.00 96.56 113 ARG A CA 1
ATOM 889 C C . ARG A 1 113 ? 5.981 7.446 10.803 1.00 96.56 113 ARG A C 1
ATOM 891 O O . ARG A 1 113 ? 6.454 8.453 11.322 1.00 96.56 113 ARG A O 1
ATOM 898 N N . SER A 1 114 ? 6.716 6.597 10.085 1.00 95.56 114 SER A N 1
ATOM 899 C CA . SER A 1 114 ? 8.136 6.814 9.795 1.00 95.56 114 SER A CA 1
ATOM 900 C C . SER A 1 114 ? 8.346 8.077 8.956 1.00 95.56 114 SER A C 1
ATOM 902 O O . SER A 1 114 ? 9.155 8.929 9.329 1.00 95.56 114 SER A O 1
ATOM 904 N N . MET A 1 115 ? 7.559 8.246 7.889 1.00 94.56 115 MET A N 1
ATOM 905 C CA . MET A 1 115 ? 7.616 9.436 7.039 1.00 94.56 115 MET A CA 1
ATOM 906 C C . MET A 1 115 ? 7.285 10.707 7.828 1.00 94.56 115 MET A C 1
ATOM 908 O O . MET A 1 115 ? 8.023 11.686 7.750 1.00 94.56 115 MET A O 1
ATOM 912 N N . GLU A 1 116 ? 6.228 10.690 8.642 1.00 94.00 116 GLU A N 1
ATOM 913 C CA . GLU A 1 116 ? 5.843 11.820 9.497 1.00 94.00 116 GLU A CA 1
ATOM 914 C C . GLU A 1 116 ? 6.933 12.176 10.516 1.00 94.00 116 GLU A C 1
ATOM 916 O O . GLU A 1 116 ? 7.258 13.350 10.683 1.00 94.00 116 GLU A O 1
ATOM 921 N N . ALA A 1 117 ? 7.556 11.178 11.149 1.00 91.50 117 ALA A N 1
ATOM 922 C CA . ALA A 1 117 ? 8.648 11.402 12.093 1.00 91.50 117 ALA A CA 1
ATOM 923 C C . ALA A 1 117 ? 9.880 12.030 11.423 1.00 91.50 117 ALA A C 1
ATOM 925 O O . ALA A 1 117 ? 10.541 12.877 12.023 1.00 91.50 117 ALA A O 1
ATOM 926 N N . SER A 1 118 ? 10.177 11.636 10.182 1.00 86.06 118 SER A N 1
ATOM 927 C CA . SER A 1 118 ? 11.281 12.206 9.401 1.00 86.06 118 SER A CA 1
ATOM 928 C C . SER A 1 118 ? 10.980 13.600 8.836 1.00 86.06 118 SER A C 1
ATOM 930 O O . SER A 1 118 ? 11.903 14.389 8.649 1.00 86.06 118 SER A O 1
ATOM 932 N N . ALA A 1 119 ? 9.703 13.930 8.613 1.00 84.88 119 ALA A N 1
ATOM 933 C CA . ALA A 1 119 ? 9.273 15.232 8.104 1.00 84.88 119 ALA A CA 1
ATOM 934 C C . ALA A 1 119 ? 9.367 16.351 9.156 1.00 84.88 119 ALA A C 1
ATOM 936 O O . ALA A 1 119 ? 9.447 17.529 8.807 1.00 84.88 119 ALA A O 1
ATOM 937 N N . CYS A 1 120 ? 9.383 16.004 10.446 1.00 77.50 120 CYS A N 1
ATOM 938 C CA . CYS A 1 120 ? 9.610 16.962 11.521 1.00 77.50 120 CYS A CA 1
ATOM 939 C C . CYS A 1 120 ? 11.067 17.450 11.501 1.00 77.50 120 CYS A C 1
ATOM 941 O O . CYS A 1 120 ? 11.965 16.828 12.077 1.00 77.50 120 CYS A O 1
ATOM 943 N N . GLN A 1 121 ? 11.304 18.593 10.854 1.00 78.31 121 GLN A N 1
ATOM 944 C CA . GLN A 1 121 ? 12.596 19.274 10.881 1.00 78.31 121 GLN A CA 1
ATOM 945 C C . GLN A 1 121 ? 13.017 19.539 12.335 1.00 78.31 121 GLN A C 1
ATOM 947 O O . GLN A 1 121 ? 12.249 20.069 13.140 1.00 78.31 121 GLN A O 1
ATOM 952 N N . LYS A 1 122 ? 14.258 19.181 12.687 1.00 83.94 122 LYS A N 1
ATOM 953 C CA . LYS A 1 122 ? 14.798 19.476 14.021 1.00 83.94 122 LYS A CA 1
ATOM 954 C C . LYS A 1 122 ? 14.839 20.995 14.228 1.00 83.94 122 LYS A C 1
ATOM 956 O O . LYS A 1 122 ? 15.258 21.708 13.313 1.00 83.94 122 LYS A O 1
ATOM 961 N N . PRO A 1 123 ? 14.469 21.506 15.416 1.00 86.19 123 PRO A N 1
ATOM 962 C CA . PRO A 1 123 ? 14.568 22.932 15.684 1.00 86.19 123 PRO A CA 1
ATOM 963 C C . PRO A 1 123 ? 16.029 23.378 15.575 1.00 86.19 123 PRO A C 1
ATOM 965 O O . PRO A 1 123 ? 16.937 22.645 15.974 1.00 86.19 123 PRO A O 1
ATOM 968 N N . ILE A 1 124 ? 16.267 24.602 15.092 1.00 89.38 124 ILE A N 1
ATOM 969 C CA . ILE A 1 124 ? 17.623 25.167 14.946 1.00 89.38 124 ILE A CA 1
ATOM 970 C C . ILE A 1 124 ? 18.418 25.135 16.265 1.00 89.38 124 ILE A C 1
ATOM 972 O O . ILE A 1 124 ? 19.642 25.019 16.275 1.00 89.38 124 ILE A O 1
ATOM 976 N N . THR A 1 125 ? 17.712 25.153 17.398 1.00 88.50 125 THR A N 1
ATOM 977 C CA . THR A 1 125 ? 18.286 25.052 18.742 1.00 88.50 125 THR A CA 1
ATOM 978 C C . THR A 1 125 ? 19.021 23.744 19.009 1.00 88.50 125 THR A C 1
ATOM 980 O O . THR A 1 125 ? 19.937 23.735 19.828 1.00 88.50 125 THR A O 1
ATOM 983 N N . ALA A 1 126 ? 18.702 22.669 18.281 1.00 87.38 126 ALA A N 1
ATOM 984 C CA . ALA A 1 126 ? 19.404 21.392 18.372 1.00 87.38 126 ALA A CA 1
ATOM 985 C C . ALA A 1 126 ? 20.872 21.471 17.905 1.00 87.38 126 ALA A C 1
ATOM 987 O O . ALA A 1 126 ? 21.661 20.587 18.233 1.00 87.38 126 ALA A O 1
ATOM 988 N N . PHE A 1 127 ? 21.249 22.517 17.161 1.00 89.94 127 PHE A N 1
ATOM 989 C CA . PHE A 1 127 ? 22.611 22.713 16.658 1.00 89.94 127 PHE A CA 1
ATOM 990 C C . PHE A 1 127 ? 23.481 23.596 17.568 1.00 89.94 127 PHE A C 1
ATOM 992 O O . PHE A 1 127 ? 24.704 23.616 17.409 1.00 89.94 127 PHE A O 1
ATOM 999 N N . PHE A 1 128 ? 22.897 24.305 18.541 1.00 91.31 128 PHE A N 1
ATOM 1000 C CA . PHE A 1 128 ? 23.665 25.146 19.462 1.00 91.31 128 PHE A CA 1
ATOM 1001 C C . PHE A 1 128 ? 24.157 24.338 20.668 1.00 91.31 128 PHE A C 1
ATOM 1003 O O . PHE A 1 128 ? 23.383 23.697 21.377 1.00 91.31 128 PHE A O 1
ATOM 1010 N N . LYS A 1 129 ? 25.465 24.398 20.937 1.00 86.25 129 LYS A N 1
ATOM 1011 C CA . LYS A 1 129 ? 26.060 23.815 22.147 1.00 86.25 129 LYS A CA 1
ATOM 1012 C C . LYS A 1 129 ? 25.924 24.797 23.319 1.00 86.25 129 LYS A C 1
ATOM 1014 O O . LYS A 1 129 ? 26.204 25.983 23.129 1.00 86.25 129 LYS A O 1
ATOM 1019 N N . PRO A 1 130 ? 25.563 24.335 24.531 1.00 78.94 130 PRO A N 1
ATOM 1020 C CA . PRO A 1 130 ? 25.576 25.180 25.719 1.00 78.94 130 PRO A CA 1
ATOM 1021 C C . PRO A 1 130 ? 26.983 25.732 25.975 1.00 78.94 130 PRO A C 1
ATOM 1023 O O . PRO A 1 130 ? 27.952 24.973 26.046 1.00 78.94 130 PRO A O 1
ATOM 1026 N N . SER A 1 131 ? 27.095 27.052 26.120 1.00 77.56 131 SER A N 1
ATOM 1027 C CA . SER A 1 131 ? 28.341 27.694 26.545 1.00 77.56 131 SER A CA 1
ATOM 1028 C C . SER A 1 131 ? 28.629 27.345 28.013 1.00 77.56 131 SER A C 1
ATOM 1030 O O . SER A 1 131 ? 27.720 27.450 28.844 1.00 77.56 131 SER A O 1
ATOM 1032 N N . PRO A 1 132 ? 29.863 26.955 28.378 1.00 69.00 132 PRO A N 1
ATOM 1033 C CA . PRO A 1 132 ? 30.232 26.746 29.771 1.00 69.00 132 PRO A CA 1
ATOM 1034 C C . PRO A 1 132 ? 30.359 28.100 30.488 1.00 69.00 132 PRO A C 1
ATOM 1036 O O . PRO A 1 132 ? 31.434 28.692 30.542 1.00 69.00 132 PRO A O 1
ATOM 1039 N N . ALA A 1 133 ? 29.263 28.600 31.060 1.00 62.97 133 ALA A N 1
ATOM 1040 C CA . ALA A 1 133 ? 29.281 29.775 31.927 1.00 62.97 133 ALA A CA 1
ATOM 1041 C C . ALA A 1 133 ? 29.149 29.377 33.410 1.00 62.97 133 ALA A C 1
ATOM 1043 O O . ALA A 1 133 ? 28.078 29.011 33.880 1.00 62.97 133 ALA A O 1
ATOM 1044 N N . SER A 1 134 ? 30.292 29.466 34.101 1.00 56.69 134 SER A N 1
ATOM 1045 C CA . SER A 1 134 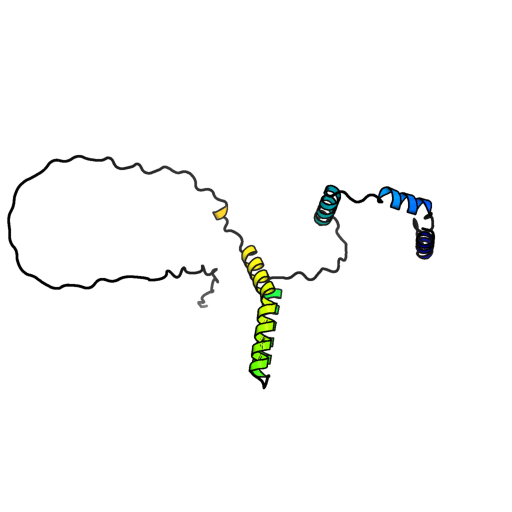? 30.532 29.750 35.528 1.00 56.69 134 SER A CA 1
ATOM 1046 C C . SER A 1 134 ? 29.548 29.209 36.583 1.00 56.69 134 SER A C 1
ATOM 1048 O O . SER A 1 134 ? 28.466 29.744 36.818 1.00 56.69 134 SER A O 1
ATOM 1050 N N . THR A 1 135 ? 30.005 28.197 37.321 1.00 52.06 135 THR A N 1
ATOM 1051 C CA . THR A 1 135 ? 29.384 27.643 38.532 1.00 52.06 135 THR A CA 1
ATOM 1052 C C . THR A 1 135 ? 29.231 28.701 39.643 1.00 52.06 135 THR A C 1
ATOM 1054 O O . THR A 1 135 ? 30.236 29.295 40.041 1.00 52.06 135 THR A O 1
ATOM 1057 N N . PRO A 1 136 ? 28.044 28.900 40.252 1.00 54.12 136 PRO A N 1
ATOM 1058 C CA . PRO A 1 136 ? 27.937 29.635 41.510 1.00 54.12 136 PRO A CA 1
ATOM 1059 C C . PRO A 1 136 ? 28.537 28.807 42.664 1.00 54.12 136 PRO A C 1
ATOM 1061 O O . PRO A 1 136 ? 28.220 27.631 42.851 1.00 54.12 136 PRO A O 1
ATOM 1064 N N . ALA A 1 137 ? 29.444 29.426 43.424 1.00 45.66 137 ALA A N 1
ATOM 1065 C CA . ALA A 1 137 ? 30.241 28.808 44.483 1.00 45.66 137 ALA A CA 1
ATOM 1066 C C . ALA A 1 137 ? 29.408 28.227 45.651 1.00 45.66 137 ALA A C 1
ATOM 1068 O O . ALA A 1 137 ? 28.405 28.794 46.087 1.00 45.66 137 ALA A O 1
ATOM 1069 N N . LYS A 1 138 ? 29.873 27.085 46.180 1.00 45.78 138 LYS A N 1
ATOM 1070 C CA . LYS A 1 138 ? 29.318 26.347 47.329 1.00 45.78 138 LYS A CA 1
ATOM 1071 C C . LYS A 1 138 ? 29.512 27.086 48.665 1.00 45.78 138 LYS A C 1
ATOM 1073 O O . LYS A 1 138 ? 30.533 27.718 48.909 1.00 45.78 138 LYS A O 1
ATOM 1078 N N . LYS A 1 139 ? 28.518 26.906 49.543 1.00 44.56 139 LYS A N 1
ATOM 1079 C CA . LYS A 1 139 ? 28.397 27.373 50.936 1.00 44.56 139 LYS A CA 1
ATOM 1080 C C . LYS A 1 139 ? 29.477 26.769 51.856 1.00 44.56 139 LYS A C 1
ATOM 1082 O O . LYS A 1 139 ? 29.729 25.568 51.784 1.00 44.56 139 LYS A O 1
ATOM 1087 N N . HIS A 1 140 ? 30.044 27.579 52.757 1.00 43.06 140 HIS A N 1
ATOM 1088 C CA . HIS A 1 140 ? 30.915 27.143 53.861 1.00 43.06 140 HIS A CA 1
ATOM 1089 C C . HIS A 1 140 ? 30.114 26.783 55.132 1.00 43.06 140 HIS A C 1
ATOM 1091 O O . HIS A 1 140 ? 29.022 27.297 55.362 1.00 43.06 140 HIS A O 1
ATOM 1097 N N . SER A 1 141 ? 30.683 25.882 55.941 1.00 42.00 141 SER A N 1
ATOM 1098 C CA . SER A 1 141 ? 30.073 25.119 57.042 1.00 42.00 141 SER A CA 1
ATOM 1099 C C . SER A 1 141 ? 30.677 25.461 58.423 1.00 42.00 141 SER A C 1
ATOM 1101 O O . SER A 1 141 ? 31.897 25.413 58.533 1.00 42.00 141 SER A O 1
ATOM 1103 N N . THR A 1 142 ? 29.811 25.637 59.452 1.00 40.53 142 THR A N 1
ATOM 1104 C CA . THR A 1 142 ? 29.911 25.242 60.909 1.00 40.53 142 THR A CA 1
ATOM 1105 C C . THR A 1 142 ? 31.051 25.814 61.804 1.00 40.53 142 THR A C 1
ATOM 1107 O O . THR A 1 142 ? 32.010 26.305 61.222 1.00 40.53 142 THR A O 1
ATOM 1110 N N . PRO A 1 143 ? 31.044 25.745 63.179 1.00 44.16 143 PRO A N 1
ATOM 1111 C CA . PRO A 1 143 ? 30.318 24.834 64.106 1.00 44.16 143 PRO A CA 1
ATOM 1112 C C . PRO A 1 143 ? 29.800 25.412 65.472 1.00 44.16 143 PRO A C 1
ATOM 1114 O O . PRO A 1 143 ? 29.793 26.612 65.711 1.00 44.16 143 PRO A O 1
ATOM 1117 N N . ALA A 1 144 ? 29.320 24.496 66.335 1.00 39.53 144 ALA A N 1
ATOM 1118 C CA . ALA A 1 144 ? 28.373 24.591 67.467 1.00 39.53 144 ALA A CA 1
ATOM 1119 C C . ALA A 1 144 ? 28.924 24.858 68.895 1.00 39.53 144 ALA A C 1
ATOM 1121 O O . 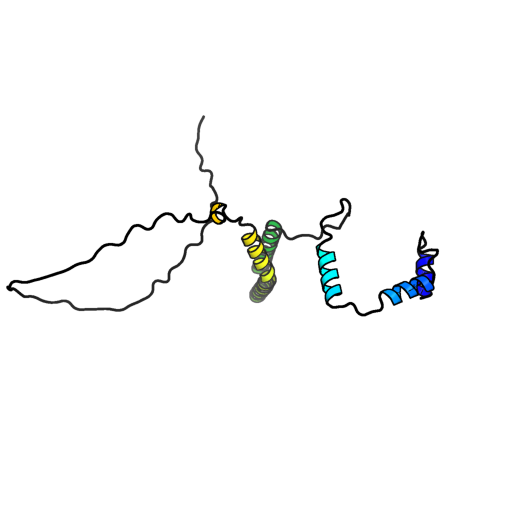ALA A 1 144 ? 30.092 24.580 69.151 1.00 39.53 144 ALA A O 1
ATOM 1122 N N . THR A 1 145 ? 28.043 25.215 69.862 1.00 34.31 145 THR A N 1
ATOM 1123 C CA . THR A 1 145 ? 27.981 24.671 71.264 1.00 34.31 145 THR A CA 1
ATOM 1124 C C . THR A 1 145 ? 26.666 25.077 72.024 1.00 34.31 145 THR A C 1
ATOM 1126 O O . THR A 1 145 ? 26.103 26.111 71.673 1.00 34.31 145 THR A O 1
ATOM 1129 N N . PRO A 1 146 ? 26.142 24.298 73.020 1.00 53.22 146 PRO A N 1
ATOM 1130 C CA . PRO A 1 146 ? 24.823 24.440 73.716 1.00 53.22 146 PRO A CA 1
ATOM 1131 C C . PRO A 1 146 ? 24.981 24.807 75.234 1.00 53.22 146 PRO A C 1
ATOM 1133 O O . PRO A 1 146 ? 26.092 25.218 75.573 1.00 53.22 146 PRO A O 1
ATOM 1136 N N . PRO A 1 147 ? 24.059 24.558 76.221 1.00 60.03 147 PRO A N 1
ATOM 1137 C CA . PRO A 1 147 ? 22.574 24.415 76.334 1.00 60.03 147 PRO A CA 1
ATOM 1138 C C . PRO A 1 147 ? 21.951 25.353 77.437 1.00 60.03 147 PRO A C 1
ATOM 1140 O O . PRO A 1 147 ? 22.687 26.158 77.989 1.00 60.03 147 PRO A O 1
ATOM 1143 N N . VAL A 1 148 ? 20.641 25.250 77.793 1.00 35.62 148 VAL A N 1
ATOM 1144 C CA . VAL A 1 148 ? 20.054 25.365 79.181 1.00 35.62 148 VAL A CA 1
ATOM 1145 C C . VAL A 1 148 ? 18.489 25.308 79.213 1.00 35.62 148 VAL A C 1
ATOM 1147 O O . VAL A 1 148 ? 17.813 26.134 78.613 1.00 35.62 148 VAL A O 1
ATOM 1150 N N . THR A 1 149 ? 17.974 24.287 79.927 1.00 35.09 149 THR A N 1
ATOM 1151 C CA . THR A 1 149 ? 16.865 24.168 80.931 1.00 35.09 149 THR A CA 1
ATOM 1152 C C . THR A 1 149 ? 15.410 24.692 80.717 1.00 35.09 149 THR A C 1
ATOM 1154 O O . THR A 1 149 ? 15.171 25.885 80.838 1.00 35.09 149 THR A O 1
ATOM 1157 N N . THR A 1 150 ? 14.462 23.735 80.520 1.00 34.56 150 THR A N 1
ATOM 1158 C CA . THR A 1 150 ? 13.161 23.378 81.222 1.00 34.56 150 THR A CA 1
ATOM 1159 C C . THR A 1 150 ? 12.223 24.473 81.833 1.00 34.56 150 THR A C 1
ATOM 1161 O O . THR A 1 150 ? 12.745 25.517 82.196 1.00 34.56 150 THR A O 1
ATOM 1164 N N . PRO A 1 151 ? 10.892 24.262 82.125 1.00 47.69 151 PRO A N 1
ATOM 1165 C CA . PRO A 1 151 ? 10.050 23.043 82.034 1.00 47.69 151 PRO A CA 1
ATOM 1166 C C . PRO A 1 151 ? 8.540 23.157 81.609 1.00 47.69 151 PRO A C 1
ATOM 1168 O O . PRO A 1 151 ? 7.923 24.211 81.645 1.00 47.69 151 PRO A O 1
ATOM 1171 N N . ALA A 1 152 ? 7.963 21.972 81.320 1.00 35.69 152 ALA A N 1
ATOM 1172 C CA . ALA A 1 152 ? 6.610 21.428 81.607 1.00 35.69 152 ALA A CA 1
ATOM 1173 C C . ALA A 1 152 ? 5.295 22.156 81.217 1.00 35.69 152 ALA A C 1
ATOM 1175 O O . ALA A 1 152 ? 4.984 23.204 81.767 1.00 35.69 152 ALA A O 1
ATOM 1176 N N . ARG A 1 153 ? 4.421 21.453 80.453 1.00 34.47 153 ARG A N 1
ATOM 1177 C CA . ARG A 1 153 ? 3.060 20.985 80.861 1.00 34.47 153 ARG A CA 1
ATOM 1178 C C . ARG A 1 153 ? 2.368 20.168 79.737 1.00 34.47 153 ARG A C 1
ATOM 1180 O O . ARG A 1 153 ? 2.145 20.681 78.650 1.00 34.47 153 ARG A O 1
ATOM 1187 N N . GLN A 1 154 ? 2.010 18.909 80.011 1.00 39.81 154 GLN A N 1
ATOM 1188 C CA . GLN A 1 154 ? 0.951 18.121 79.325 1.00 39.81 154 GLN A CA 1
ATOM 1189 C C . GLN A 1 154 ? -0.374 18.262 80.126 1.00 39.81 154 GLN A C 1
ATOM 1191 O O . GLN A 1 154 ? -0.286 18.827 81.223 1.00 39.81 154 GLN A O 1
ATOM 1196 N N . PRO A 1 155 ? -1.570 17.748 79.726 1.00 51.53 155 PRO A N 1
ATOM 1197 C CA . PRO A 1 155 ? -1.949 16.820 78.629 1.00 51.53 155 PRO A CA 1
ATOM 1198 C C . PRO A 1 155 ? -3.135 17.368 77.768 1.00 51.53 155 PRO A C 1
ATOM 1200 O O . PRO A 1 155 ? -3.612 18.464 78.032 1.00 51.53 155 PRO A O 1
ATOM 1203 N N . VAL A 1 156 ? -3.607 16.764 76.666 1.00 39.47 156 VAL A N 1
ATOM 1204 C CA . VAL A 1 156 ? -4.546 15.618 76.591 1.00 39.47 156 VAL A CA 1
ATOM 1205 C C . VAL A 1 156 ? -4.707 15.124 75.133 1.00 39.47 156 VAL A C 1
ATOM 1207 O O . VAL A 1 156 ? -4.600 15.892 74.184 1.00 39.47 156 VAL A O 1
ATOM 1210 N N . THR A 1 157 ? -4.937 13.818 75.000 1.00 47.59 157 THR A N 1
ATOM 1211 C CA . THR A 1 157 ? -5.137 12.937 73.820 1.00 47.59 157 THR A CA 1
ATOM 1212 C C . THR A 1 157 ? -6.571 13.013 73.231 1.00 47.59 157 THR A C 1
ATOM 1214 O O . THR A 1 157 ? -7.369 13.753 73.802 1.00 47.59 157 THR A O 1
ATOM 1217 N N . PRO A 1 158 ? -7.042 12.133 72.305 1.00 48.38 158 PRO A N 1
ATOM 1218 C CA . PRO A 1 158 ? -6.427 11.392 71.177 1.00 48.38 158 PRO A CA 1
ATOM 1219 C C . PRO A 1 158 ? -7.248 11.486 69.854 1.00 48.38 158 PRO A C 1
ATOM 1221 O O . PRO A 1 158 ? -8.445 11.744 69.873 1.00 48.38 158 PRO A O 1
ATOM 1224 N N . ALA A 1 159 ? -6.649 11.122 68.715 1.00 36.62 159 ALA A N 1
ATOM 1225 C CA . ALA A 1 159 ? -7.321 10.343 67.660 1.00 36.62 159 ALA A CA 1
ATOM 1226 C C . ALA A 1 159 ? -6.256 9.668 66.777 1.00 36.62 159 ALA A C 1
ATOM 1228 O O . ALA A 1 159 ? -5.235 10.265 66.445 1.00 36.62 159 ALA A O 1
ATOM 1229 N N . THR A 1 160 ? -6.474 8.402 66.453 1.00 42.66 160 THR A N 1
ATOM 1230 C CA . THR A 1 160 ? -5.586 7.474 65.730 1.00 42.66 160 THR A CA 1
ATOM 1231 C C . THR A 1 160 ? -6.452 6.752 64.684 1.00 42.66 160 THR A C 1
ATOM 1233 O O . THR A 1 160 ? -7.676 6.817 64.801 1.00 42.66 160 THR A O 1
ATOM 1236 N N . PRO A 1 161 ? -5.876 5.906 63.821 1.00 53.31 161 PRO A N 1
ATOM 1237 C CA . PRO A 1 161 ? -5.079 6.173 62.623 1.00 53.31 161 PRO A CA 1
ATOM 1238 C C . PRO A 1 161 ? -5.895 5.876 61.339 1.00 53.31 161 PRO A C 1
ATOM 1240 O O . PRO A 1 161 ? -7.021 5.410 61.421 1.00 53.31 161 PRO A O 1
ATOM 1243 N N . ASP A 1 162 ? -5.332 6.117 60.152 1.00 35.97 162 ASP A N 1
ATOM 1244 C CA . ASP A 1 162 ? -5.045 5.005 59.231 1.00 35.97 162 ASP A CA 1
ATOM 1245 C C . ASP A 1 162 ? -4.224 5.449 58.012 1.00 35.97 162 ASP A C 1
ATOM 1247 O O . ASP A 1 162 ? -4.416 6.496 57.397 1.00 35.97 162 ASP A O 1
ATOM 1251 N N . ASN A 1 163 ? -3.236 4.606 57.744 1.00 34.44 163 ASN A N 1
ATOM 1252 C CA . ASN A 1 163 ? -2.252 4.605 56.675 1.00 34.44 163 ASN A CA 1
ATOM 1253 C C . ASN A 1 163 ? -2.748 3.653 55.574 1.00 34.44 163 ASN A C 1
ATOM 1255 O O . ASN A 1 163 ? -3.369 2.650 55.920 1.00 34.44 163 ASN A O 1
ATOM 1259 N N . THR A 1 164 ? -2.422 3.925 54.303 1.00 39.25 164 THR A N 1
ATOM 1260 C CA . THR A 1 164 ? -2.043 2.964 53.228 1.00 39.25 164 THR A CA 1
ATOM 1261 C C . THR A 1 164 ? -2.408 3.579 51.862 1.00 39.25 164 THR A C 1
ATOM 1263 O O . THR A 1 164 ? -3.578 3.786 51.573 1.00 39.25 164 THR A O 1
ATOM 1266 N N . THR A 1 165 ? -1.468 4.175 51.120 1.00 39.00 165 THR A N 1
ATOM 1267 C CA . THR A 1 165 ? -0.609 3.600 50.055 1.00 39.00 165 THR A CA 1
ATOM 1268 C C . THR A 1 165 ? -1.218 3.616 48.639 1.00 39.00 165 THR A C 1
ATOM 1270 O O . THR A 1 165 ? -2.204 2.954 48.352 1.00 39.00 165 THR A O 1
ATOM 1273 N N . SER A 1 166 ? -0.461 4.272 47.750 1.00 34.72 166 SER A N 1
ATOM 1274 C CA . SER A 1 166 ? -0.184 3.939 46.343 1.00 34.72 166 SER A CA 1
ATOM 1275 C C . SER A 1 166 ? -1.063 4.401 45.174 1.00 34.72 166 SER A C 1
ATOM 1277 O O . SER A 1 166 ? -2.214 4.022 45.009 1.00 34.72 166 SER A O 1
ATOM 1279 N N . SER A 1 167 ? -0.312 4.991 44.236 1.00 40.88 167 SER A N 1
ATOM 1280 C CA . SER A 1 167 ? -0.383 4.833 42.780 1.00 40.88 167 SER A CA 1
ATOM 1281 C C . SER A 1 167 ? -1.274 5.806 42.014 1.00 40.88 167 SER A C 1
ATOM 1283 O O . SER A 1 167 ? -2.403 5.506 41.646 1.00 40.88 167 SER A O 1
ATOM 1285 N N . MET A 1 168 ? -0.698 6.964 41.684 1.00 40.94 168 MET A N 1
ATOM 1286 C CA . MET A 1 168 ? -1.136 7.768 40.545 1.00 40.94 168 MET A CA 1
ATOM 1287 C C . MET A 1 168 ? -0.096 7.601 39.440 1.00 40.94 168 MET A C 1
ATOM 1289 O O . MET A 1 168 ? 1.029 8.090 39.539 1.00 40.94 168 MET A O 1
ATOM 1293 N N . SER A 1 169 ? -0.465 6.835 38.416 1.00 44.91 169 SER A N 1
ATOM 1294 C CA . SER A 1 169 ? 0.289 6.698 37.177 1.00 44.91 169 SER A CA 1
ATOM 1295 C C . SER A 1 169 ? 0.309 8.038 36.446 1.00 44.91 169 SER A C 1
ATOM 1297 O O . SER A 1 169 ? -0.732 8.566 36.059 1.00 44.91 169 SER A O 1
ATOM 1299 N N . SER A 1 170 ? 1.515 8.565 36.268 1.00 40.31 170 SER A N 1
ATOM 1300 C CA . SER A 1 170 ? 1.836 9.722 35.440 1.00 40.31 170 SER A CA 1
ATOM 1301 C C . SER A 1 170 ? 1.413 9.477 33.990 1.00 40.31 170 SER A C 1
ATOM 1303 O O . SER A 1 170 ? 2.005 8.643 33.307 1.00 40.31 170 SER A O 1
ATOM 1305 N N . VAL A 1 17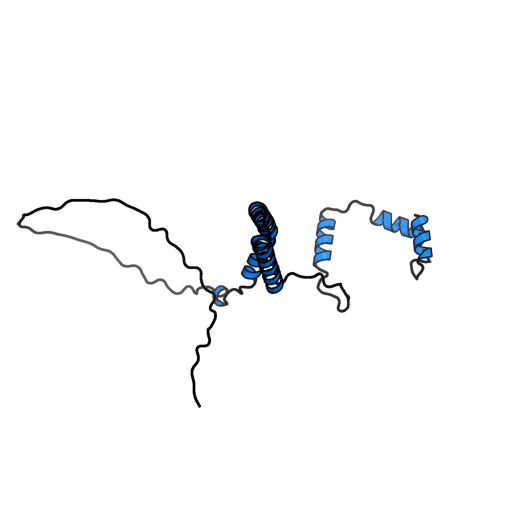1 ? 0.419 10.224 33.512 1.00 48.69 171 VAL A N 1
ATOM 1306 C CA . VAL A 1 171 ? 0.169 10.408 32.078 1.00 48.69 171 VAL A CA 1
ATOM 1307 C C . VAL A 1 171 ? 1.034 11.582 31.628 1.00 48.69 171 VAL A C 1
ATOM 1309 O O . VAL A 1 171 ? 0.832 12.711 32.070 1.00 48.69 171 VAL A O 1
ATOM 1312 N N . SER A 1 172 ? 2.026 11.311 30.785 1.00 53.00 172 SER A N 1
ATOM 1313 C CA . SER A 1 172 ? 2.825 12.355 30.139 1.00 53.00 172 SER A CA 1
ATOM 1314 C C . SER A 1 172 ? 2.028 12.968 28.978 1.00 53.00 172 SER A C 1
ATOM 1316 O O . SER A 1 172 ? 1.514 12.207 28.155 1.00 53.00 172 SER A O 1
ATOM 1318 N N . PRO A 1 173 ? 1.919 14.304 28.864 1.00 50.91 173 PRO A N 1
ATOM 1319 C CA . PRO A 1 173 ? 1.273 14.933 27.720 1.00 50.91 173 PRO A CA 1
ATOM 1320 C C . PRO A 1 173 ? 2.142 14.851 26.457 1.00 50.91 173 PRO A C 1
ATOM 1322 O O . PRO A 1 173 ? 3.354 15.068 26.495 1.00 50.91 173 PRO A O 1
ATOM 1325 N N . ILE A 1 174 ? 1.488 14.547 25.336 1.00 56.44 174 ILE A N 1
ATOM 1326 C CA . ILE A 1 174 ? 2.030 14.594 23.972 1.00 56.44 174 ILE A CA 1
ATOM 1327 C C . ILE A 1 174 ? 2.165 16.075 23.568 1.00 56.44 174 ILE A C 1
ATOM 1329 O O . ILE A 1 174 ? 1.211 16.826 23.784 1.00 56.44 174 ILE A O 1
ATOM 1333 N N . PRO A 1 175 ? 3.288 16.533 22.982 1.00 46.72 175 PRO A N 1
ATOM 1334 C CA . PRO A 1 175 ? 3.364 17.888 22.456 1.00 46.72 175 PRO A CA 1
ATOM 1335 C C . PRO A 1 175 ? 2.521 17.991 21.177 1.00 46.72 175 PRO A C 1
ATOM 1337 O O . PRO A 1 175 ? 2.844 17.384 20.157 1.00 46.72 175 PRO A O 1
ATOM 1340 N N . LEU A 1 176 ? 1.429 18.756 21.261 1.00 50.44 176 LEU A N 1
ATOM 1341 C CA . LEU A 1 176 ? 0.660 19.231 20.114 1.00 50.44 176 LEU A CA 1
ATOM 1342 C C . LEU A 1 176 ? 1.574 20.121 19.260 1.00 50.44 176 LEU A C 1
ATOM 1344 O O . LEU A 1 176 ? 2.071 21.143 19.736 1.00 50.44 176 LEU A O 1
ATOM 1348 N N . CYS A 1 177 ? 1.792 19.746 18.004 1.00 42.75 177 CYS A N 1
ATOM 1349 C CA . CYS A 1 177 ? 2.306 20.671 17.004 1.00 42.75 177 CYS A CA 1
ATOM 1350 C C . CYS A 1 177 ? 1.236 21.746 16.788 1.00 42.75 177 CYS A C 1
ATOM 1352 O O . CYS A 1 177 ? 0.101 21.418 16.445 1.00 42.75 177 CYS A O 1
ATOM 1354 N N . GLY A 1 178 ? 1.595 23.000 17.068 1.00 41.06 178 GLY A N 1
ATOM 1355 C CA . GLY A 1 178 ? 0.707 24.151 16.971 1.00 41.06 178 GLY A CA 1
ATOM 1356 C C . GLY A 1 178 ? 0.102 24.267 15.578 1.00 41.06 178 GLY A C 1
ATOM 1357 O O . GLY A 1 178 ? 0.818 24.406 14.589 1.00 41.06 178 GLY A O 1
ATOM 1358 N N . PHE A 1 179 ? -1.220 24.183 15.532 1.00 41.91 179 PHE A N 1
ATOM 1359 C CA . PHE A 1 179 ? -2.021 24.805 14.497 1.00 41.91 179 PHE A CA 1
ATOM 1360 C C . PHE A 1 179 ? -2.288 26.222 15.011 1.00 41.91 179 PHE A C 1
ATOM 1362 O O . PHE A 1 179 ? -2.921 26.380 16.054 1.00 41.91 179 PHE A O 1
ATOM 1369 N N . ASP A 1 180 ? -1.721 27.230 14.354 1.00 48.53 180 ASP A N 1
ATOM 1370 C CA . ASP A 1 180 ? -2.172 28.608 14.522 1.00 48.53 180 ASP A CA 1
ATOM 1371 C C . ASP A 1 180 ? -3.591 28.689 13.944 1.00 48.53 180 ASP A C 1
ATOM 1373 O O . ASP A 1 180 ? -3.780 28.626 12.728 1.00 48.53 180 ASP A O 1
ATOM 1377 N N . ASP A 1 181 ? -4.588 28.775 14.824 1.00 43.75 181 ASP A N 1
ATOM 1378 C CA . ASP A 1 181 ? -5.910 29.287 14.478 1.00 43.75 181 ASP A CA 1
ATOM 1379 C C . ASP A 1 181 ? -5.795 30.810 14.279 1.00 43.75 181 ASP A C 1
ATOM 1381 O O . ASP A 1 181 ? -5.366 31.515 15.201 1.00 43.75 181 ASP A O 1
ATOM 1385 N N . PRO A 1 182 ? -6.159 31.359 13.108 1.00 59.59 182 PRO A N 1
ATOM 1386 C CA . PRO A 1 182 ? -6.388 32.788 12.972 1.00 59.59 182 PRO A CA 1
ATOM 1387 C C . PRO A 1 182 ? -7.747 33.128 13.599 1.00 59.59 182 PRO A C 1
ATOM 1389 O O . PRO A 1 182 ? -8.786 32.877 12.992 1.00 59.59 182 PRO A O 1
ATOM 1392 N N . ASP A 1 183 ? -7.743 33.689 14.810 1.00 50.47 183 ASP A N 1
ATOM 1393 C CA . ASP A 1 183 ? -8.949 34.289 15.385 1.00 50.47 183 ASP A CA 1
ATOM 1394 C C . ASP A 1 183 ? -9.191 35.669 14.750 1.00 50.47 183 ASP A C 1
ATOM 1396 O O . ASP A 1 183 ? -8.305 36.530 14.690 1.00 50.47 183 ASP A O 1
ATOM 1400 N N . ASP A 1 184 ? -10.405 35.804 14.229 1.00 58.62 184 ASP A N 1
ATOM 1401 C CA . ASP A 1 184 ? -11.081 36.998 13.743 1.00 58.62 184 ASP A CA 1
ATOM 1402 C C . ASP A 1 184 ? -10.889 38.240 14.636 1.00 58.62 184 ASP A C 1
ATOM 1404 O O . ASP A 1 184 ? -10.827 38.150 15.859 1.00 58.62 184 ASP A O 1
ATOM 1408 N N . THR A 1 185 ? -10.906 39.439 14.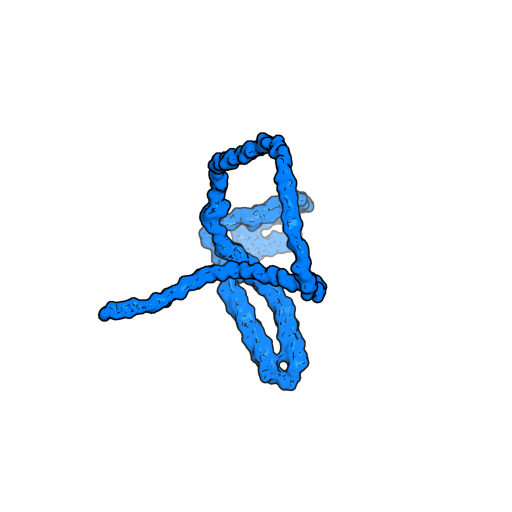036 1.00 57.97 185 THR A N 1
ATOM 1409 C CA . THR A 1 185 ? -11.915 40.486 14.335 1.00 57.97 185 THR A CA 1
ATOM 1410 C C . THR A 1 185 ? -11.667 41.804 13.575 1.00 57.97 185 THR A C 1
ATOM 1412 O O . THR A 1 185 ? -10.743 42.557 13.856 1.00 57.97 185 THR A O 1
ATOM 1415 N N . ASP A 1 186 ? -12.581 42.046 12.630 1.00 54.47 186 ASP A N 1
ATOM 1416 C CA . ASP A 1 186 ? -13.504 43.194 12.532 1.00 54.47 186 ASP A CA 1
ATOM 1417 C C . ASP A 1 186 ? -13.065 44.607 12.056 1.00 54.47 186 ASP A C 1
ATOM 1419 O O . ASP A 1 186 ? -12.137 45.226 12.566 1.00 54.47 186 ASP A O 1
ATOM 1423 N N . SER A 1 187 ? -13.929 45.132 11.168 1.00 58.19 187 SER A N 1
ATOM 1424 C CA . SER A 1 187 ? -14.327 46.536 10.937 1.00 58.19 187 SER A CA 1
ATOM 1425 C C . SER A 1 187 ? -13.360 47.541 10.278 1.00 58.19 187 SER A C 1
ATOM 1427 O O . SER A 1 187 ? -12.513 48.134 10.939 1.00 58.19 187 SER A O 1
ATOM 1429 N N . GLU A 1 188 ? -13.602 47.855 8.994 1.00 51.66 188 GLU A N 1
ATOM 1430 C CA . GLU A 1 188 ? -14.329 49.069 8.529 1.00 51.66 188 GLU A CA 1
ATOM 1431 C C . GLU A 1 188 ? -14.834 48.912 7.080 1.00 51.66 188 GLU A C 1
ATOM 1433 O O . GLU A 1 188 ? -14.124 48.287 6.257 1.00 51.66 188 GLU A O 1
#

Mean predicted aligned error: 22.18 Å

Solvent-accessible surface area (backbone atoms only — not comparable to full-atom values): 12833 Å² total; per-residue (Å²): 99,64,71,58,37,55,46,34,43,69,72,43,55,89,77,30,58,76,51,46,61,64,60,56,49,53,55,45,65,75,63,65,63,84,79,49,74,66,55,56,51,47,53,56,48,51,73,64,63,64,82,79,78,74,91,87,70,90,63,79,74,73,87,74,88,42,71,67,57,53,53,52,53,51,51,51,50,52,53,50,40,49,51,40,52,73,70,40,92,48,59,71,57,27,53,51,50,37,51,54,53,56,60,69,41,46,68,56,56,51,49,46,52,51,53,54,62,68,65,57,74,77,61,77,69,79,76,60,77,84,76,93,75,78,83,83,82,82,87,88,81,89,90,90,88,89,89,86,82,88,84,91,85,87,89,86,88,89,89,83,87,88,88,87,87,87,86,82,81,82,80,81,84,79,85,75,78,82,75,86,75,87,77,86,81,86,90,136